Protein AF-A0A6B0RDJ9-F1 (afdb_monomer_lite)

Radius of gyration: 23.07 Å; chains: 1; bounding box: 55×88×60 Å

Sequence (322 aa):
MTARLLVTLLTVLFLGLFGILEATKISCRNEEGEAVDWFTFYKLPKKQNEESRETGLEYLYLDSTTRSWSRSKQLMNATKSVLGRTLQQLYEASASESNSTAYLIYNDGVPKSVNYSRKYGHTKGVLLWNRVQGFWLIHSIPHFPPVPEEGYDYPPTGRRNGQAGMCITFKYNQYEAIDSQLLVYNPNIYSCSIPAAFHMELIHIPQLCAGSSSSEIPGRHLATLQSAQGQKFLHFAKSDSFLDGNNSFNSYNTSSVGVIIMIGSTFDFIKGFVPENSLQSRKENELYAAVRGCVQLIIYSKSYGPKGMTHGKLKEQWTNNS

pLDDT: mean 72.01, std 27.27, range [21.98, 98.62]

InterPro domains:
  IPR004947 Deoxyribonuclease II [PF03265] (27-244)
  IPR004947 Deoxyribonuclease II [PTHR10858] (11-249)

Foldseek 3Di:
DVVVVVVVVVVVVVVVPPPPVPPDFQAQAALVLDHFQKKKKKQAADDPDPPDPQQLQWMWIAGPPRRDTDTHPDGNFDCSHSVNSNCVVVLVCVVVVDLQKKKWWFALQAAPDPDRDPVFFRWGWMWMHGQFKHKIKTKNQHNDDPASVVGGGRDPVSRHAMMMIMMGIATPVQVLVVLLQCLQRLTHIDDIDHRPVCCVRRPRVVCSNVVHHDPDHDQKDWDWGATPVGATEIEIGGHPPHDPDPPPPVPDPPPDHFYFYAYGHDDDDDPDDDDPPDPDDPVCVVVVVRPPDHGPGDGDDDDDDPDDDDDDDDDDDDDDDD

Secondary structure (DSSP, 8-state):
-HHHHHHHHHHHHHHHS----------EE-TTS-EESEEEEEEPPPP--TT----S--EEEEETTT-S-EE-SS-TTSTTSHHHHHHHHHHHHHHTT-TTEEEEEEESS-TT-SS--SSS-S-EEEEEEESSEEEEEEE--TT-SPPGGG-----GGGGSS-EEEEEEEEEGGGHHHHHHHHHHH---EEEEE--GGGGGT-SHHHHHHTTPPPS---SEEEEEEEBTT--EEEEEEE-TT----TTTTTT---SS-EEEE---SS---------TT----TTSHHHHHT-SSS-----------S----------------

Structure (mmCIF, N/CA/C/O backbone):
data_AF-A0A6B0RDJ9-F1
#
_entry.id   AF-A0A6B0RDJ9-F1
#
loop_
_atom_site.group_PDB
_atom_site.id
_atom_site.type_symbol
_atom_site.label_atom_id
_atom_site.label_alt_id
_atom_site.label_comp_id
_atom_site.label_asym_id
_atom_site.label_entity_id
_atom_site.label_seq_id
_atom_site.pdbx_PDB_ins_code
_atom_site.Cartn_x
_atom_site.Cartn_y
_atom_site.Cartn_z
_atom_site.occupancy
_atom_site.B_iso_or_equiv
_atom_site.auth_seq_id
_atom_site.auth_comp_id
_atom_site.auth_asym_id
_atom_site.auth_atom_id
_atom_site.pdbx_PDB_model_num
ATOM 1 N N . MET A 1 1 ? -7.725 -51.312 36.027 1.00 57.09 1 MET A N 1
ATOM 2 C CA . MET A 1 1 ? -6.911 -50.071 35.947 1.00 57.09 1 MET A CA 1
ATOM 3 C C . MET A 1 1 ? -6.411 -49.763 34.531 1.00 57.09 1 MET A C 1
ATOM 5 O O . MET A 1 1 ? -6.226 -48.599 34.213 1.00 57.09 1 MET A O 1
ATOM 9 N N . THR A 1 2 ? -6.278 -50.758 33.653 1.00 57.28 2 THR A N 1
ATOM 10 C CA . THR A 1 2 ? -5.746 -50.639 32.281 1.00 57.28 2 THR A CA 1
ATOM 11 C C . THR A 1 2 ? -6.636 -49.863 31.296 1.00 57.28 2 THR A C 1
ATOM 13 O O . THR A 1 2 ? -6.126 -49.073 30.511 1.00 57.28 2 THR A O 1
ATOM 16 N N . ALA A 1 3 ? -7.965 -49.997 31.376 1.00 54.56 3 ALA A N 1
ATOM 17 C CA . ALA A 1 3 ? -8.889 -49.306 30.464 1.00 54.56 3 ALA A CA 1
ATOM 18 C C . ALA A 1 3 ? -8.940 -47.777 30.663 1.00 54.56 3 ALA A C 1
ATOM 20 O O . ALA A 1 3 ? -9.128 -47.035 29.705 1.00 54.56 3 ALA A O 1
ATOM 21 N N . ARG A 1 4 ? -8.731 -47.289 31.897 1.00 55.25 4 ARG A N 1
ATOM 22 C CA . ARG A 1 4 ? -8.713 -45.843 32.183 1.00 55.25 4 ARG A CA 1
ATOM 23 C C . ARG A 1 4 ? -7.465 -45.167 31.620 1.00 55.25 4 ARG A C 1
ATOM 25 O O . ARG A 1 4 ? -7.597 -44.076 31.092 1.00 55.25 4 ARG A O 1
ATOM 32 N N . LEU A 1 5 ? -6.311 -45.839 31.675 1.00 55.59 5 LEU A N 1
ATOM 33 C CA . LEU A 1 5 ? -5.054 -45.375 31.075 1.00 55.59 5 LEU A CA 1
ATOM 34 C C . LEU A 1 5 ? -5.134 -45.287 29.546 1.00 55.59 5 LEU A C 1
ATOM 36 O O . LEU A 1 5 ? -4.604 -44.347 28.964 1.00 55.59 5 LEU A O 1
ATOM 40 N N . LEU A 1 6 ? -5.824 -46.233 28.901 1.00 56.59 6 LEU A N 1
ATOM 41 C CA . LEU A 1 6 ? -5.980 -46.249 27.445 1.00 56.59 6 LEU A CA 1
ATOM 42 C C . LEU A 1 6 ? -6.840 -45.073 26.944 1.00 56.59 6 LEU A C 1
ATOM 44 O O . LEU A 1 6 ? -6.505 -44.451 25.940 1.00 56.59 6 LEU A O 1
ATOM 48 N N . VAL A 1 7 ? -7.910 -44.728 27.673 1.00 59.09 7 VAL A N 1
ATOM 49 C CA . VAL A 1 7 ? -8.791 -43.593 27.345 1.00 59.09 7 VAL A CA 1
ATOM 50 C C . VAL A 1 7 ? -8.072 -42.255 27.530 1.00 59.09 7 VAL A C 1
ATOM 52 O O . VAL A 1 7 ? -8.179 -41.399 26.654 1.00 59.09 7 VAL A O 1
ATOM 55 N N . THR A 1 8 ? -7.286 -42.076 28.600 1.00 58.62 8 THR A N 1
ATOM 56 C CA . THR A 1 8 ? -6.493 -40.847 28.777 1.00 58.62 8 THR A CA 1
ATOM 57 C C . THR A 1 8 ? -5.420 -40.693 27.701 1.00 58.62 8 THR A C 1
ATOM 59 O O . THR A 1 8 ? -5.257 -39.594 27.170 1.00 58.62 8 THR A O 1
ATOM 62 N N . LEU A 1 9 ? -4.736 -41.776 27.317 1.00 57.16 9 LEU A N 1
ATOM 63 C CA . LEU A 1 9 ? -3.751 -41.757 26.228 1.00 57.16 9 LEU A CA 1
ATOM 64 C C . LEU A 1 9 ? -4.379 -41.383 24.877 1.00 57.16 9 LEU A C 1
ATOM 66 O O . LEU A 1 9 ? -3.818 -40.554 24.166 1.00 57.16 9 LEU A O 1
ATOM 70 N N . LEU A 1 10 ? -5.565 -41.910 24.554 1.00 56.72 10 LEU A N 1
ATOM 71 C CA . LEU A 1 10 ? -6.302 -41.551 23.335 1.00 56.72 10 LEU A CA 1
ATOM 72 C C . LEU A 1 10 ? -6.769 -40.088 23.331 1.00 56.72 10 LEU A C 1
ATOM 74 O O . LEU A 1 10 ? -6.680 -39.440 22.293 1.00 56.72 10 LEU A O 1
ATOM 78 N N . THR A 1 11 ? -7.196 -39.534 24.473 1.00 56.56 11 THR A N 1
ATOM 79 C CA . THR A 1 11 ? -7.567 -38.108 24.567 1.00 56.56 11 THR A CA 1
ATOM 80 C C . THR A 1 11 ? -6.368 -37.165 24.450 1.00 56.56 11 THR A C 1
ATOM 82 O O . THR A 1 11 ? -6.477 -36.137 23.789 1.00 56.56 11 THR A O 1
ATOM 85 N N . VAL A 1 12 ? -5.209 -37.520 25.020 1.00 56.56 12 VAL A N 1
ATOM 86 C CA . VAL A 1 12 ? -3.974 -36.722 24.893 1.00 56.56 12 VAL A CA 1
ATOM 87 C C . VAL A 1 12 ? -3.431 -36.786 23.461 1.00 56.56 12 VAL A C 1
ATOM 89 O O . VAL A 1 12 ? -2.980 -35.771 22.936 1.00 56.56 12 VAL A O 1
ATOM 92 N N . LEU A 1 13 ? -3.552 -37.938 22.790 1.00 53.19 13 LEU A N 1
ATOM 93 C CA . LEU A 1 13 ? -3.184 -38.086 21.381 1.00 53.19 13 LEU A CA 1
ATOM 94 C C . LEU A 1 13 ? -4.129 -37.294 20.453 1.00 53.19 13 LEU A C 1
ATOM 96 O O . LEU A 1 13 ? -3.662 -36.675 19.504 1.00 53.19 13 LEU A O 1
ATOM 100 N N . PHE A 1 14 ? -5.433 -37.231 20.756 1.00 51.59 14 PHE A N 1
ATOM 101 C CA . PHE A 1 14 ? -6.397 -36.415 19.999 1.00 51.59 14 PHE A CA 1
ATOM 102 C C . PHE A 1 14 ? -6.202 -34.903 20.206 1.00 51.59 14 PHE A C 1
ATOM 104 O O . PHE A 1 14 ? -6.368 -34.135 19.263 1.00 51.59 14 PHE A O 1
ATOM 111 N N . LEU A 1 15 ? -5.807 -34.466 21.407 1.00 49.66 15 LEU A N 1
ATOM 112 C CA . LEU A 1 15 ? -5.472 -33.063 21.699 1.00 49.66 15 LEU A CA 1
ATOM 113 C C . LEU A 1 15 ? -4.117 -32.633 21.106 1.00 49.66 15 LEU A C 1
ATOM 115 O O . LEU A 1 15 ? -3.927 -31.452 20.829 1.00 49.66 15 LEU A O 1
ATOM 119 N N . GLY A 1 16 ? -3.198 -33.573 20.863 1.00 48.75 16 GLY A N 1
ATOM 120 C CA . GLY A 1 16 ? -1.907 -33.309 20.216 1.00 48.75 16 GLY A CA 1
ATOM 121 C C . GLY A 1 16 ? -1.957 -33.179 18.687 1.00 48.75 16 GLY A C 1
ATOM 122 O O . GLY A 1 16 ? -0.992 -32.703 18.096 1.00 48.75 16 GLY A O 1
ATOM 123 N N . LEU A 1 17 ? -3.060 -33.574 18.036 1.00 49.91 17 LEU A N 1
ATOM 124 C CA . LEU A 1 17 ? -3.161 -33.662 16.569 1.00 49.91 17 LEU A CA 1
ATOM 125 C C . LEU A 1 17 ? -3.801 -32.444 15.872 1.00 49.91 17 LEU A C 1
ATOM 127 O O . LEU A 1 17 ? -3.783 -32.383 14.645 1.00 49.91 17 LEU A O 1
ATOM 131 N N . PHE A 1 18 ? -4.319 -31.454 16.608 1.00 51.62 18 PHE A N 1
ATOM 132 C CA . PHE A 1 18 ? -4.970 -30.259 16.029 1.00 51.62 18 PHE A CA 1
ATOM 133 C C . PHE A 1 18 ? -4.115 -28.984 16.064 1.00 51.62 18 PHE A C 1
ATOM 135 O O . PHE A 1 18 ? -4.625 -27.879 15.909 1.00 51.62 18 PHE A O 1
ATOM 142 N N . GLY A 1 19 ? -2.801 -29.121 16.229 1.00 48.31 19 GLY A N 1
ATOM 143 C CA . GLY A 1 19 ? -1.848 -28.025 16.069 1.00 48.31 19 GLY A CA 1
ATOM 144 C C . GLY A 1 19 ? -1.272 -27.957 14.657 1.00 48.31 19 GLY A C 1
ATOM 145 O O . GLY A 1 19 ? -0.053 -27.953 14.515 1.00 48.31 19 GLY A O 1
ATOM 146 N N . ILE A 1 20 ? -2.099 -27.934 13.603 1.00 48.38 20 ILE A N 1
ATOM 147 C CA . ILE A 1 20 ? -1.588 -27.484 12.301 1.00 48.38 20 ILE A CA 1
ATOM 148 C C . ILE A 1 20 ? -1.364 -25.983 12.466 1.00 48.38 20 ILE A C 1
ATOM 150 O O . ILE A 1 20 ? -2.314 -25.203 12.449 1.00 48.38 20 ILE A O 1
ATOM 154 N N . LEU A 1 21 ? -0.110 -25.588 12.692 1.00 45.47 21 LEU A N 1
ATOM 155 C CA . LEU A 1 21 ? 0.317 -24.200 12.596 1.00 45.47 21 LEU A CA 1
ATOM 156 C C . LEU A 1 21 ? 0.157 -23.808 11.118 1.00 45.47 21 LEU A C 1
ATOM 158 O O . LEU A 1 21 ? 1.086 -23.931 10.323 1.00 45.47 21 LEU A O 1
ATOM 162 N N . GLU A 1 22 ? -1.063 -23.458 10.703 1.00 47.72 22 GLU A N 1
ATOM 163 C CA . GLU A 1 22 ? -1.290 -22.933 9.364 1.00 47.72 22 GLU A CA 1
ATOM 164 C C . GLU A 1 22 ? -0.501 -21.625 9.305 1.00 47.72 22 GLU A C 1
ATOM 166 O O . GLU A 1 22 ? -0.812 -20.669 10.018 1.00 47.72 22 GLU A O 1
ATOM 171 N N . ALA A 1 23 ? 0.588 -21.618 8.531 1.00 57.59 23 ALA A N 1
ATOM 172 C CA . ALA A 1 23 ? 1.403 -20.429 8.356 1.00 57.59 23 ALA A CA 1
ATOM 173 C C . ALA A 1 23 ? 0.475 -19.275 7.961 1.00 57.59 23 ALA A C 1
ATOM 175 O O . ALA A 1 23 ? -0.277 -19.372 6.982 1.00 57.59 23 ALA A O 1
ATOM 176 N N . THR A 1 24 ? 0.476 -18.210 8.761 1.00 66.50 24 THR A N 1
ATOM 177 C CA . THR A 1 24 ? -0.427 -17.081 8.566 1.00 66.50 24 THR A CA 1
ATOM 178 C C . THR A 1 24 ? -0.154 -16.474 7.196 1.00 66.50 24 THR A C 1
ATOM 180 O O . THR A 1 24 ? 0.922 -15.955 6.907 1.00 66.50 24 THR A O 1
ATOM 183 N N . LYS A 1 25 ? -1.136 -16.581 6.301 1.00 88.81 25 LYS A N 1
ATOM 184 C CA . LYS A 1 25 ? -1.004 -16.063 4.940 1.00 88.81 25 LYS A CA 1
ATOM 185 C C . LYS A 1 25 ? -0.936 -14.532 4.986 1.00 88.81 25 LYS A C 1
ATOM 187 O O . LYS A 1 25 ? -1.645 -13.910 5.778 1.00 88.81 25 LYS A O 1
ATOM 192 N N . ILE A 1 26 ? -0.112 -13.936 4.122 1.00 97.12 26 ILE A N 1
ATOM 193 C CA . ILE A 1 26 ? 0.041 -12.478 4.014 1.00 97.12 26 ILE A CA 1
ATOM 194 C C . ILE A 1 26 ? -1.301 -11.860 3.614 1.00 97.12 26 ILE A C 1
ATOM 196 O O . ILE A 1 26 ? -1.857 -12.221 2.577 1.00 97.12 26 ILE A O 1
ATOM 200 N N . SER A 1 27 ? -1.838 -10.943 4.414 1.00 98.06 27 SER A N 1
ATOM 201 C CA . SER A 1 27 ? -3.137 -10.317 4.139 1.00 98.06 27 SER A CA 1
ATOM 202 C C . SER A 1 27 ? -3.260 -8.928 4.750 1.00 98.06 27 SER A C 1
ATOM 204 O O . SER A 1 27 ? -2.513 -8.565 5.658 1.00 98.06 27 SER A O 1
ATOM 206 N N . CYS A 1 28 ? -4.271 -8.178 4.325 1.00 98.50 28 CYS A N 1
ATOM 207 C CA . CYS A 1 28 ? -4.758 -7.030 5.081 1.00 98.50 28 CYS A CA 1
ATOM 208 C C . CYS A 1 28 ? -5.251 -7.473 6.468 1.00 98.50 28 CYS A C 1
ATOM 210 O O . CYS A 1 28 ? -5.826 -8.561 6.605 1.00 98.50 28 CYS A O 1
ATOM 212 N N . ARG A 1 29 ? -5.012 -6.645 7.493 1.00 98.12 29 ARG A N 1
ATOM 213 C CA . ARG A 1 29 ? -5.408 -6.906 8.885 1.00 98.12 29 ARG A CA 1
ATOM 214 C C . ARG A 1 29 ? -6.399 -5.851 9.372 1.00 98.12 29 ARG A C 1
ATOM 216 O O . ARG A 1 29 ? -6.176 -4.663 9.145 1.00 98.12 29 ARG A O 1
ATOM 223 N N . ASN A 1 30 ? -7.476 -6.278 10.027 1.00 97.44 30 ASN A N 1
ATOM 224 C CA . ASN A 1 30 ? -8.458 -5.363 10.614 1.00 97.44 30 ASN A CA 1
ATOM 225 C C . ASN A 1 30 ? -8.014 -4.790 11.973 1.00 97.44 30 ASN A C 1
ATOM 227 O O . ASN A 1 30 ? -6.882 -5.001 12.418 1.00 97.44 30 ASN A O 1
ATOM 231 N N . GLU A 1 31 ? -8.905 -4.037 12.621 1.00 97.00 31 GLU A N 1
ATOM 232 C CA . GLU A 1 31 ? -8.683 -3.390 13.924 1.00 97.00 31 GLU A CA 1
ATOM 233 C C . GLU A 1 31 ? -8.348 -4.400 15.044 1.00 97.00 31 GLU A C 1
ATOM 235 O O . GLU A 1 31 ? -7.558 -4.108 15.956 1.00 97.00 31 GLU A O 1
ATOM 240 N N . GLU A 1 32 ? -8.888 -5.614 14.942 1.00 96.56 32 GLU A N 1
ATOM 241 C CA . GLU A 1 32 ? -8.670 -6.741 15.851 1.00 96.56 32 GLU A CA 1
ATOM 242 C C . GLU A 1 32 ? -7.395 -7.538 15.510 1.00 96.56 32 GLU A C 1
ATOM 244 O O . GLU A 1 32 ? -6.848 -8.229 16.370 1.00 96.56 32 GLU A O 1
ATOM 249 N N . GLY A 1 33 ? -6.846 -7.370 14.302 1.00 96.19 33 GLY A N 1
ATOM 250 C CA . GLY A 1 33 ? -5.683 -8.106 13.790 1.00 96.19 33 GLY A CA 1
ATOM 251 C C . GLY A 1 33 ? -6.026 -9.371 13.000 1.00 96.19 33 GLY A C 1
ATOM 252 O O . GLY A 1 33 ? -5.131 -10.136 12.638 1.00 96.19 33 GLY A O 1
ATOM 253 N N . GLU A 1 34 ? -7.298 -9.585 12.695 1.00 96.94 34 GLU A N 1
ATOM 254 C CA . GLU A 1 34 ? -7.779 -10.690 11.872 1.00 96.94 34 GLU A CA 1
ATOM 255 C C . GLU A 1 34 ? -7.558 -10.400 10.382 1.00 96.94 34 GLU A C 1
ATOM 257 O O . GLU A 1 34 ? -7.472 -9.248 9.948 1.00 96.94 34 GLU A O 1
ATOM 262 N N . ALA A 1 35 ? -7.436 -11.459 9.580 1.00 97.75 35 ALA A N 1
ATOM 263 C CA . ALA A 1 35 ? -7.278 -11.335 8.135 1.00 97.75 35 ALA A CA 1
ATOM 264 C C . ALA A 1 35 ? -8.592 -10.889 7.474 1.00 97.75 35 ALA A C 1
ATOM 266 O O . ALA A 1 35 ? -9.631 -11.516 7.675 1.00 97.75 35 ALA A O 1
ATOM 267 N N . VAL A 1 36 ? -8.531 -9.862 6.624 1.00 96.62 36 VAL A N 1
ATOM 268 C CA . VAL A 1 36 ? -9.676 -9.377 5.836 1.00 96.62 36 VAL A CA 1
ATOM 269 C C . VAL A 1 36 ? -9.345 -9.308 4.350 1.00 96.62 36 VAL A C 1
ATOM 271 O O . VAL A 1 36 ? -8.186 -9.172 3.949 1.00 96.62 36 VAL A O 1
ATOM 274 N N . ASP A 1 37 ? -10.374 -9.417 3.511 1.00 93.88 37 ASP A N 1
ATOM 275 C CA . ASP A 1 37 ? -10.210 -9.386 2.057 1.00 93.88 37 ASP A CA 1
ATOM 276 C C . ASP A 1 37 ? -9.774 -8.004 1.565 1.00 93.88 37 ASP A C 1
ATOM 278 O O . ASP A 1 37 ? -8.888 -7.874 0.724 1.00 93.88 37 ASP A O 1
ATOM 282 N N . TRP A 1 38 ? -10.358 -6.960 2.146 1.00 95.56 38 TRP A N 1
ATOM 283 C CA . TRP A 1 38 ? -9.961 -5.579 1.933 1.00 95.56 38 TRP A CA 1
ATOM 284 C C . TRP A 1 38 ? -10.438 -4.708 3.095 1.00 95.56 38 TRP A C 1
ATOM 286 O O . TRP A 1 38 ? -11.413 -5.038 3.777 1.00 95.56 38 TRP A O 1
ATOM 296 N N . PHE A 1 39 ? -9.770 -3.575 3.285 1.00 94.62 39 PHE A N 1
ATOM 297 C CA . PHE A 1 39 ? -10.256 -2.483 4.121 1.00 94.62 39 PHE A CA 1
ATOM 298 C C . PHE A 1 39 ? -9.919 -1.128 3.513 1.00 94.62 39 PHE A C 1
ATOM 300 O O . PHE A 1 39 ? -8.979 -0.995 2.731 1.00 94.62 39 PHE A O 1
ATOM 307 N N . THR A 1 40 ? -10.655 -0.106 3.923 1.00 92.31 40 THR A N 1
ATOM 308 C CA . THR A 1 40 ? -10.343 1.295 3.673 1.00 92.31 40 THR A CA 1
ATOM 309 C C . THR A 1 40 ? -10.339 2.081 4.976 1.00 92.31 40 THR A C 1
ATOM 311 O O . THR A 1 40 ? -10.998 1.720 5.955 1.00 92.31 40 THR A O 1
ATOM 314 N N . PHE A 1 41 ? -9.576 3.165 4.988 1.00 92.62 41 PHE A N 1
ATOM 315 C CA . PHE A 1 41 ? -9.548 4.100 6.093 1.00 92.62 41 PHE A CA 1
ATOM 316 C C . PHE A 1 41 ? -9.606 5.538 5.588 1.00 92.62 41 PHE A C 1
ATOM 318 O O . PHE A 1 41 ? -9.142 5.861 4.492 1.00 92.62 41 PHE A O 1
ATOM 325 N N . TYR A 1 42 ? -10.121 6.409 6.448 1.00 92.25 42 TYR A N 1
ATOM 326 C CA . TYR A 1 42 ? -10.044 7.851 6.285 1.00 92.25 42 TYR A CA 1
ATOM 327 C C . TYR A 1 42 ? -9.557 8.482 7.589 1.00 92.25 42 TYR A C 1
ATOM 329 O O . TYR A 1 42 ? -10.287 8.563 8.577 1.00 92.25 42 TYR A O 1
ATOM 337 N N . LYS A 1 43 ? -8.301 8.920 7.609 1.00 93.38 43 LYS A N 1
ATOM 338 C CA . LYS A 1 43 ? -7.707 9.632 8.736 1.00 93.38 43 LYS A CA 1
ATOM 339 C C . LYS A 1 43 ? -8.157 11.084 8.730 1.00 93.38 43 LYS A C 1
ATOM 341 O O . LYS A 1 43 ? -7.993 11.791 7.737 1.00 93.38 43 LYS A O 1
ATOM 346 N N . LEU A 1 44 ? -8.664 11.536 9.868 1.00 88.25 44 LEU A N 1
ATOM 347 C CA . LEU A 1 44 ? -9.224 12.864 10.058 1.00 88.25 44 LEU A CA 1
ATOM 348 C C . LEU A 1 44 ? -8.119 13.940 10.057 1.00 88.25 44 LEU A C 1
ATOM 350 O O . LEU A 1 44 ? -7.009 13.685 10.541 1.00 88.25 44 LEU A O 1
ATOM 354 N N . PRO A 1 45 ? -8.374 15.135 9.494 1.00 87.62 45 PRO A N 1
ATOM 355 C CA . PRO A 1 45 ? -7.457 16.267 9.597 1.00 87.62 45 PRO A CA 1
ATOM 356 C C . PRO A 1 45 ? -7.350 16.756 11.045 1.00 87.62 45 PRO A C 1
ATOM 358 O O . PRO A 1 45 ? -8.302 16.656 11.819 1.00 87.62 45 PRO A O 1
ATOM 361 N N . LYS A 1 46 ? -6.207 17.344 11.402 1.00 85.81 46 LYS A N 1
ATOM 362 C CA . LYS A 1 46 ? -6.053 18.013 12.696 1.00 85.81 46 LYS A CA 1
ATOM 363 C C . LYS A 1 46 ? -6.900 19.290 12.707 1.00 85.81 46 LYS A C 1
ATOM 365 O O . LYS A 1 46 ? -6.668 20.188 11.895 1.00 85.81 46 LYS A O 1
ATOM 370 N N . LYS A 1 47 ? -7.858 19.393 13.628 1.00 80.19 47 LYS A N 1
ATOM 371 C CA . LYS A 1 47 ? -8.617 20.633 13.841 1.00 80.19 47 LYS A CA 1
ATOM 372 C C . LYS A 1 47 ? -7.725 21.690 14.500 1.00 80.19 47 LYS A C 1
ATOM 374 O O . LYS A 1 47 ? -6.872 21.371 15.322 1.00 80.19 47 LYS A O 1
ATOM 379 N N . GLN A 1 48 ? -7.896 22.948 14.092 1.00 67.06 48 GLN A N 1
ATOM 380 C CA . GLN A 1 48 ? -7.079 24.069 14.578 1.00 67.06 48 GLN A CA 1
ATOM 381 C C . GLN A 1 48 ? -7.615 24.700 15.871 1.00 67.06 48 GLN A C 1
ATOM 383 O O . GLN A 1 48 ? -6.909 25.486 16.490 1.00 67.06 48 GLN A O 1
ATOM 388 N N . ASN A 1 49 ? -8.834 24.356 16.294 1.00 69.88 49 ASN A N 1
ATOM 389 C CA . ASN A 1 49 ? -9.437 24.938 17.490 1.00 69.88 49 ASN A CA 1
ATOM 390 C C . ASN A 1 49 ? -8.826 24.306 18.747 1.00 69.88 49 ASN A C 1
ATOM 392 O O . ASN A 1 49 ? -8.837 23.080 18.880 1.00 69.88 49 ASN A O 1
ATOM 396 N N . GLU A 1 50 ? -8.352 25.143 19.673 1.00 58.00 50 GLU A N 1
ATOM 397 C CA . GLU A 1 50 ? -7.683 24.737 20.922 1.00 58.00 50 GLU A CA 1
ATOM 398 C C . GLU A 1 50 ? -8.564 23.868 21.839 1.00 58.00 50 GLU A C 1
ATOM 400 O O . GLU A 1 50 ? -8.053 23.058 22.606 1.00 58.00 50 GLU A O 1
ATOM 405 N N . GLU A 1 51 ? -9.891 23.952 21.706 1.00 63.81 51 GLU A N 1
ATOM 406 C CA . GLU A 1 51 ? -10.840 23.088 22.426 1.00 63.81 51 GLU A CA 1
ATOM 407 C C . GLU A 1 51 ? -10.931 21.662 21.855 1.00 63.81 51 GLU A C 1
ATOM 409 O O . GLU A 1 51 ? -11.410 20.739 22.521 1.00 63.81 51 GLU A O 1
ATOM 414 N N . SER A 1 52 ? -10.494 21.451 20.608 1.00 63.06 52 SER A N 1
ATOM 415 C CA . SER A 1 52 ? -10.583 20.143 19.967 1.00 63.06 52 SER A CA 1
ATOM 416 C C . SER A 1 52 ? -9.422 19.248 20.401 1.00 63.06 52 SER A C 1
ATOM 418 O O . SER A 1 52 ? -8.252 19.536 20.168 1.00 63.06 52 SER A O 1
ATOM 420 N N . ARG A 1 53 ? -9.750 18.103 21.005 1.00 69.94 53 ARG A N 1
ATOM 421 C CA . ARG A 1 53 ? -8.771 17.072 21.398 1.00 69.94 53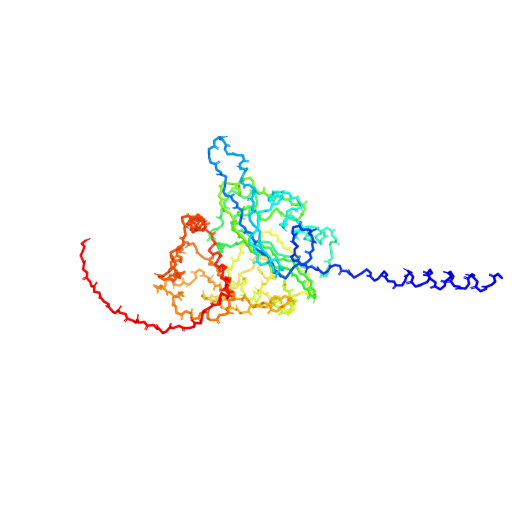 ARG A CA 1
ATOM 422 C C . ARG A 1 53 ? -8.271 16.220 20.219 1.00 69.94 53 ARG A C 1
ATOM 424 O O . ARG A 1 53 ? -7.613 15.212 20.447 1.00 69.94 53 ARG A O 1
ATOM 431 N N . GLU A 1 54 ? -8.616 16.575 18.978 1.00 75.00 54 GLU A N 1
ATOM 432 C CA . GLU A 1 54 ? -8.279 15.776 17.795 1.00 75.00 54 GLU A CA 1
ATOM 433 C C . GLU A 1 54 ? -6.815 15.991 17.402 1.00 75.00 54 GLU A C 1
ATOM 435 O O . GLU A 1 54 ? -6.383 17.072 16.998 1.00 75.00 54 GLU A O 1
ATOM 440 N N . THR A 1 55 ? -6.036 14.925 17.525 1.00 89.38 55 THR A N 1
ATOM 441 C CA . THR A 1 55 ? -4.592 14.903 17.275 1.00 89.38 55 THR A CA 1
ATOM 442 C C . THR A 1 55 ? -4.248 14.934 15.783 1.00 89.38 55 THR A C 1
ATOM 444 O O . THR A 1 55 ? -3.101 15.223 15.419 1.00 89.38 55 THR A O 1
ATOM 447 N N . GLY A 1 56 ? -5.228 14.654 14.916 1.00 90.56 56 GLY A N 1
ATOM 448 C CA . GLY A 1 56 ? -5.031 14.445 13.481 1.00 90.56 56 GLY A CA 1
ATOM 449 C C . GLY A 1 56 ? -4.528 13.037 13.156 1.00 90.56 56 GLY A C 1
ATOM 450 O O . GLY A 1 56 ? -3.967 12.819 12.079 1.00 90.56 56 GLY A O 1
ATOM 451 N N . LEU A 1 57 ? -4.680 12.103 14.098 1.00 95.25 57 LEU A N 1
ATOM 452 C CA . LEU A 1 57 ? -4.328 10.685 13.969 1.00 95.25 57 LEU A CA 1
ATOM 453 C C . LEU A 1 57 ? -5.547 9.770 14.116 1.00 95.25 57 LEU A C 1
ATOM 455 O O . LEU A 1 57 ? -5.440 8.571 13.874 1.00 95.25 57 LEU A O 1
ATOM 459 N N . GLU A 1 58 ? -6.693 10.315 14.509 1.00 95.19 58 GLU A N 1
ATOM 460 C CA . GLU A 1 58 ? -7.966 9.611 14.546 1.00 95.19 58 GLU A CA 1
ATOM 461 C C . GLU A 1 58 ? -8.399 9.257 13.122 1.00 95.19 58 GLU A C 1
ATOM 463 O O . GLU A 1 58 ? -8.182 10.029 12.184 1.00 95.19 58 GLU A O 1
ATOM 468 N N . TYR A 1 59 ? -9.041 8.105 12.945 1.00 94.69 59 TYR A N 1
ATOM 469 C CA . TYR A 1 59 ? -9.488 7.670 11.629 1.00 94.69 59 TYR A CA 1
ATOM 470 C C . TYR A 1 59 ? -10.804 6.904 11.666 1.00 94.69 59 TYR A C 1
ATOM 472 O O . TYR A 1 59 ? -11.198 6.317 12.676 1.00 94.69 59 TYR A O 1
ATOM 480 N N . LEU A 1 60 ? -11.491 6.957 10.531 1.00 93.00 60 LEU A N 1
ATOM 481 C CA . LEU A 1 60 ? -12.618 6.106 10.201 1.00 93.00 60 LEU A CA 1
ATOM 482 C C . LEU A 1 60 ? -12.103 4.857 9.489 1.00 93.00 60 LEU A C 1
ATOM 484 O O . LEU A 1 60 ? -11.138 4.932 8.727 1.00 93.00 60 LEU A O 1
ATOM 488 N N . TYR A 1 61 ? -12.766 3.736 9.726 1.00 92.56 61 TYR A N 1
ATOM 489 C CA . TYR A 1 61 ? -12.423 2.418 9.214 1.00 92.56 61 TYR A CA 1
ATOM 490 C C . TYR A 1 61 ? -13.661 1.725 8.641 1.00 92.56 61 TYR A C 1
ATOM 492 O O . TYR A 1 61 ? -14.756 1.857 9.195 1.00 92.56 61 TYR A O 1
ATOM 500 N N . LEU A 1 62 ? -13.479 0.993 7.544 1.00 88.00 62 LEU A N 1
ATOM 501 C CA . LEU A 1 62 ? -14.490 0.141 6.922 1.00 88.00 62 LEU A CA 1
ATOM 502 C C . LEU A 1 62 ? -13.788 -1.035 6.240 1.00 88.00 62 LEU A C 1
ATOM 504 O O . LEU A 1 62 ? -12.801 -0.836 5.533 1.00 88.00 62 LEU A O 1
ATOM 508 N N . ASP A 1 63 ? -14.314 -2.247 6.386 1.00 88.12 63 ASP A N 1
ATOM 509 C CA . ASP A 1 63 ? -13.749 -3.438 5.749 1.00 88.12 63 ASP A CA 1
ATOM 510 C C . ASP A 1 63 ? -14.785 -4.346 5.081 1.00 88.12 63 ASP A C 1
ATOM 512 O O . ASP A 1 63 ? -15.996 -4.103 5.089 1.00 88.12 63 ASP A O 1
ATOM 516 N N . SER A 1 64 ? -14.268 -5.410 4.470 1.00 85.38 64 SER A N 1
ATOM 517 C CA . SER A 1 64 ? -15.044 -6.436 3.773 1.00 85.38 64 SER A CA 1
ATOM 518 C C . SER A 1 64 ? -16.068 -7.180 4.644 1.00 85.38 64 SER A C 1
ATOM 520 O O . SER A 1 64 ? -17.050 -7.695 4.092 1.00 85.38 64 SER A O 1
ATOM 522 N N . THR A 1 65 ? -15.867 -7.229 5.968 1.00 88.88 65 THR A N 1
ATOM 523 C CA . THR A 1 65 ? -16.685 -8.007 6.912 1.00 88.88 65 THR A CA 1
ATOM 524 C C . THR A 1 65 ? -17.771 -7.140 7.547 1.00 88.88 65 THR A C 1
ATOM 526 O O . THR A 1 65 ? -18.944 -7.504 7.506 1.00 88.88 65 THR A O 1
ATOM 529 N N . THR A 1 66 ? -17.406 -5.967 8.063 1.00 81.62 66 THR A N 1
ATOM 530 C CA . THR A 1 66 ? -18.310 -5.020 8.732 1.00 81.62 66 THR A CA 1
ATOM 531 C C . THR A 1 66 ? -19.144 -4.218 7.743 1.00 81.62 66 THR A C 1
ATOM 533 O O . THR A 1 66 ? -20.313 -3.941 8.005 1.00 81.62 66 THR A O 1
ATOM 536 N N . ARG A 1 67 ? -18.560 -3.843 6.594 1.00 81.12 67 ARG A N 1
ATOM 537 C CA . ARG A 1 67 ? -19.197 -3.055 5.522 1.00 81.12 67 ARG A CA 1
ATOM 538 C C . ARG A 1 67 ? -19.875 -1.762 5.993 1.00 81.12 67 ARG A C 1
ATOM 540 O O . ARG A 1 67 ? -20.787 -1.261 5.337 1.00 81.12 67 ARG A O 1
ATOM 547 N N . SER A 1 68 ? -19.421 -1.197 7.108 1.00 78.12 68 SER A N 1
ATOM 548 C CA . SER A 1 68 ? -19.943 0.048 7.671 1.00 78.12 68 SER A CA 1
ATOM 549 C C . SER A 1 68 ? -18.814 0.885 8.249 1.00 78.12 68 SER A C 1
ATOM 551 O O . SER A 1 68 ? -17.918 0.346 8.895 1.00 78.12 68 SER A O 1
ATOM 553 N N . TRP A 1 69 ? -18.878 2.203 8.057 1.00 85.50 69 TRP A N 1
ATOM 554 C CA . TRP A 1 69 ? -17.898 3.113 8.635 1.00 85.50 69 TRP A CA 1
ATOM 555 C C . TRP A 1 69 ? -18.012 3.138 10.157 1.00 85.50 69 TRP A C 1
ATOM 557 O O . TRP A 1 69 ? -19.082 3.389 10.711 1.00 85.50 69 TRP A O 1
ATOM 567 N N . SER A 1 70 ? -16.883 2.944 10.828 1.00 85.56 70 SER A N 1
ATOM 568 C CA . SER A 1 70 ? -16.752 3.081 12.275 1.00 85.56 70 SER A CA 1
ATOM 569 C C . SER A 1 70 ? -15.547 3.950 12.616 1.00 85.56 70 SER A C 1
ATOM 571 O O . SER A 1 70 ? -14.587 4.035 11.850 1.00 85.56 70 SER A O 1
ATOM 573 N N . ARG A 1 71 ? -15.593 4.643 13.756 1.00 94.25 71 ARG A N 1
ATOM 574 C CA . ARG A 1 71 ? -14.429 5.382 14.258 1.00 94.25 71 ARG A CA 1
ATOM 575 C C . ARG A 1 71 ? -13.518 4.399 14.984 1.00 94.25 71 ARG A C 1
ATOM 577 O O . ARG A 1 71 ? -13.975 3.720 15.903 1.00 94.25 71 ARG A O 1
ATOM 584 N N . SER A 1 72 ? -12.250 4.349 14.588 1.00 95.81 72 SER A N 1
ATOM 585 C CA . SER A 1 72 ? -11.265 3.495 15.245 1.00 95.81 72 SER A CA 1
ATOM 586 C C . SER A 1 72 ? -11.036 3.929 16.695 1.00 95.81 72 SER A C 1
ATOM 588 O O . SER A 1 72 ? -11.109 5.113 17.037 1.00 95.81 72 SER A O 1
ATOM 590 N N . LYS A 1 73 ? -10.743 2.945 17.550 1.00 96.69 73 LYS A N 1
ATOM 591 C CA . LYS A 1 73 ? -10.273 3.162 18.928 1.00 96.69 73 LYS A CA 1
ATOM 592 C C . LYS A 1 73 ? -8.759 3.390 18.996 1.00 96.69 73 LYS A C 1
ATOM 594 O O . LYS A 1 73 ? -8.251 3.762 20.050 1.00 96.69 73 LYS A O 1
ATOM 599 N N . GLN A 1 74 ? -8.046 3.129 17.903 1.00 97.81 74 GLN A N 1
ATOM 600 C CA . GLN A 1 74 ? -6.607 3.307 17.768 1.00 97.81 74 GLN A CA 1
ATOM 601 C C . GLN A 1 74 ? -6.301 4.648 17.095 1.00 97.81 74 GLN A C 1
ATOM 603 O O . GLN A 1 74 ? -7.130 5.243 16.405 1.00 97.81 74 GLN A O 1
ATOM 608 N N . LEU A 1 75 ? -5.075 5.122 17.287 1.00 97.25 75 LEU A N 1
ATOM 609 C CA . LEU A 1 75 ? -4.521 6.229 16.513 1.00 97.25 75 LEU A CA 1
ATOM 610 C C . LEU A 1 75 ? -3.687 5.670 15.367 1.00 97.25 75 LEU A C 1
ATOM 612 O O . LEU A 1 75 ? -3.045 4.634 15.524 1.00 97.25 75 LEU A O 1
ATOM 616 N N . MET A 1 76 ? -3.654 6.366 14.231 1.00 97.19 76 MET A N 1
ATOM 617 C CA . MET A 1 76 ? -2.978 5.873 13.028 1.00 97.19 76 MET A CA 1
ATOM 618 C C . MET A 1 76 ? -1.476 5.624 13.237 1.00 97.19 76 MET A C 1
ATOM 620 O O . MET A 1 76 ? -0.902 4.771 12.579 1.00 97.19 76 MET A O 1
ATOM 624 N N . ASN A 1 77 ? -0.824 6.312 14.177 1.00 97.38 77 ASN A N 1
ATOM 625 C CA . ASN A 1 77 ? 0.586 6.077 14.506 1.00 97.38 77 ASN A CA 1
ATOM 626 C C . ASN A 1 77 ? 0.830 4.875 15.435 1.00 97.38 77 ASN A C 1
ATOM 628 O O . ASN A 1 77 ? 1.979 4.534 15.689 1.00 97.38 77 ASN A O 1
ATOM 632 N N . ALA A 1 78 ? -0.212 4.236 15.965 1.00 98.12 78 ALA A N 1
ATOM 633 C CA . ALA A 1 78 ? -0.053 3.069 16.820 1.00 98.12 78 ALA A CA 1
ATOM 634 C C . ALA A 1 78 ? 0.260 1.822 15.981 1.00 98.12 78 ALA A C 1
ATOM 636 O O . ALA A 1 78 ? -0.371 1.586 14.950 1.00 98.12 78 ALA A O 1
ATOM 637 N N . THR A 1 79 ? 1.141 0.951 16.478 1.00 97.75 79 THR A N 1
ATOM 638 C CA . THR A 1 79 ? 1.402 -0.375 15.879 1.00 97.75 79 THR A CA 1
ATOM 639 C C . THR A 1 79 ? 0.154 -1.265 15.852 1.00 97.75 79 THR A C 1
ATOM 641 O O . THR A 1 79 ? 0.031 -2.145 15.009 1.00 97.75 79 THR A O 1
ATOM 644 N N . LYS A 1 80 ? -0.814 -1.001 16.740 1.00 98.06 80 LYS A N 1
ATOM 645 C CA . LYS A 1 80 ? -2.126 -1.666 16.780 1.00 98.06 80 LYS A CA 1
ATOM 646 C C . LYS A 1 80 ? -3.170 -1.059 15.830 1.00 98.06 80 LYS A C 1
ATOM 648 O O . LYS A 1 80 ? -4.287 -1.565 15.797 1.00 98.06 80 LYS A O 1
ATOM 653 N N . SER A 1 81 ? -2.850 0.000 15.086 1.00 98.38 81 SER A N 1
ATOM 654 C CA . SER A 1 81 ? -3.725 0.507 14.017 1.00 98.38 81 SER A CA 1
ATOM 655 C C . SER A 1 81 ? -3.802 -0.481 12.850 1.00 98.38 81 SER A C 1
ATOM 657 O O . SER A 1 81 ? -2.946 -1.356 12.717 1.00 98.38 81 SER A O 1
ATOM 659 N N . VAL A 1 82 ? -4.781 -0.324 11.959 1.00 98.00 82 VAL A N 1
ATOM 660 C CA . VAL A 1 82 ? -4.893 -1.160 10.745 1.00 98.00 82 VAL A CA 1
ATOM 661 C C . VAL A 1 82 ? -3.657 -1.103 9.851 1.00 98.00 82 VAL A C 1
ATOM 663 O O . VAL A 1 82 ? -3.258 -2.126 9.292 1.00 98.00 82 VAL A O 1
ATOM 666 N N . LEU A 1 83 ? -3.007 0.061 9.752 1.00 98.56 83 LEU A N 1
ATOM 667 C CA . LEU A 1 83 ? -1.753 0.207 9.016 1.00 98.56 83 LEU A CA 1
ATOM 668 C C . LEU A 1 83 ? -0.601 -0.485 9.748 1.00 98.56 83 LEU A C 1
ATOM 670 O O . LEU A 1 83 ? 0.103 -1.280 9.131 1.00 98.56 83 LEU A O 1
ATOM 674 N N . GLY A 1 84 ? -0.462 -0.254 11.057 1.00 98.44 84 GLY A N 1
ATOM 675 C CA . GLY A 1 84 ? 0.572 -0.890 11.877 1.00 98.44 84 GLY A CA 1
ATOM 676 C C . GLY A 1 84 ? 0.491 -2.416 11.844 1.00 98.44 84 GLY A C 1
ATOM 677 O O . GLY A 1 84 ? 1.477 -3.083 11.547 1.00 98.44 84 GLY A O 1
ATOM 678 N N . ARG A 1 85 ? -0.706 -2.980 12.038 1.00 98.38 85 ARG A N 1
ATOM 679 C CA . ARG A 1 85 ? -0.942 -4.432 12.003 1.00 98.38 85 ARG A CA 1
ATOM 680 C C . ARG A 1 85 ? -0.698 -5.037 10.629 1.00 98.38 85 ARG A C 1
ATOM 682 O O . ARG A 1 85 ? -0.158 -6.133 10.531 1.00 98.38 85 ARG A O 1
ATOM 689 N N . THR A 1 86 ? -1.114 -4.348 9.568 1.00 98.62 86 THR A N 1
ATOM 690 C CA . THR A 1 86 ? -0.922 -4.847 8.203 1.00 98.62 86 THR A CA 1
ATOM 691 C C . THR A 1 86 ? 0.559 -4.839 7.831 1.00 98.62 86 THR A C 1
ATOM 693 O O . THR A 1 86 ? 1.068 -5.862 7.369 1.00 98.62 86 THR A O 1
ATOM 696 N N . LEU A 1 87 ? 1.259 -3.728 8.092 1.00 98.50 87 LEU A N 1
ATOM 697 C CA . LEU A 1 87 ? 2.680 -3.561 7.775 1.00 98.50 87 LEU A CA 1
ATOM 698 C C . LEU A 1 87 ? 3.616 -4.329 8.710 1.00 98.50 87 LEU A C 1
ATOM 700 O O . LEU A 1 87 ? 4.748 -4.590 8.326 1.00 98.50 87 LEU A O 1
ATOM 704 N N . GLN A 1 88 ? 3.154 -4.784 9.875 1.00 97.62 88 GLN A N 1
ATOM 705 C CA . GLN A 1 88 ? 3.938 -5.672 10.737 1.00 97.62 88 GLN A CA 1
ATOM 706 C C . GLN A 1 88 ? 4.479 -6.898 9.974 1.00 97.62 88 GLN A C 1
ATOM 708 O O . GLN A 1 88 ? 5.644 -7.256 10.126 1.00 97.62 88 GLN A O 1
ATOM 713 N N . GLN A 1 89 ? 3.674 -7.462 9.066 1.00 97.19 89 GLN A N 1
ATOM 714 C CA . GLN A 1 89 ? 4.072 -8.586 8.207 1.00 97.19 89 GLN A CA 1
ATOM 715 C C . GLN A 1 89 ? 5.234 -8.235 7.261 1.00 97.19 89 GLN A C 1
ATOM 717 O O . GLN A 1 89 ? 6.031 -9.108 6.929 1.00 97.19 89 GLN A O 1
ATOM 722 N N . LEU A 1 90 ? 5.341 -6.975 6.819 1.00 97.12 90 LEU A N 1
ATOM 723 C CA . LEU A 1 90 ? 6.447 -6.500 5.979 1.00 97.12 90 LEU A CA 1
ATOM 724 C C . LEU A 1 90 ? 7.751 -6.472 6.779 1.00 97.12 90 LEU A C 1
ATOM 726 O O . LEU A 1 90 ? 8.769 -6.954 6.291 1.00 97.12 90 LEU A O 1
ATOM 730 N N . TYR A 1 91 ? 7.715 -5.940 8.001 1.00 95.56 91 TYR A N 1
ATOM 731 C CA . TYR A 1 91 ? 8.901 -5.848 8.856 1.00 95.56 91 TYR A CA 1
ATOM 732 C C . TYR A 1 91 ? 9.411 -7.234 9.258 1.00 95.56 91 TYR A C 1
ATOM 734 O O . TYR A 1 91 ? 10.608 -7.497 9.177 1.00 95.56 91 TYR A O 1
ATOM 742 N N . GLU A 1 92 ? 8.501 -8.149 9.599 1.00 94.12 92 GLU A N 1
ATOM 743 C CA . GLU A 1 92 ? 8.832 -9.549 9.892 1.00 94.12 92 GLU A CA 1
ATOM 744 C C . GLU A 1 92 ? 9.420 -10.265 8.672 1.00 94.12 92 GLU A C 1
ATOM 746 O O . GLU A 1 92 ? 10.444 -10.940 8.784 1.00 94.12 92 GLU A O 1
ATOM 751 N N . ALA A 1 93 ? 8.820 -10.081 7.492 1.00 92.50 93 ALA A N 1
ATOM 752 C CA . ALA A 1 93 ? 9.332 -10.665 6.258 1.00 92.50 93 ALA A CA 1
ATOM 753 C C . ALA A 1 93 ? 10.732 -10.138 5.914 1.00 92.50 93 ALA A C 1
ATOM 755 O O . ALA A 1 93 ? 11.611 -10.936 5.591 1.00 92.50 93 ALA A O 1
ATOM 756 N N . SER A 1 94 ? 10.952 -8.825 6.030 1.00 91.88 94 SER A N 1
ATOM 757 C CA . SER A 1 94 ? 12.249 -8.201 5.754 1.00 91.88 94 SER A CA 1
ATOM 758 C C . SER A 1 94 ? 13.327 -8.681 6.726 1.00 91.88 94 SER A C 1
ATOM 760 O O . SER A 1 94 ? 14.409 -9.056 6.292 1.00 91.88 94 SER A O 1
ATOM 762 N N . ALA A 1 95 ? 13.018 -8.745 8.025 1.00 91.94 95 ALA A N 1
ATOM 763 C CA . ALA A 1 95 ? 13.955 -9.214 9.046 1.00 91.94 95 ALA A CA 1
ATOM 764 C C . ALA A 1 95 ? 14.300 -10.708 8.914 1.00 91.94 95 ALA A C 1
ATOM 766 O O . ALA A 1 95 ? 15.368 -11.132 9.345 1.00 91.94 95 ALA A O 1
ATOM 767 N N . SER A 1 96 ? 13.402 -11.513 8.336 1.00 87.88 96 SER A N 1
ATOM 768 C CA . SER A 1 96 ? 13.638 -12.946 8.117 1.00 87.88 96 SER A CA 1
ATOM 769 C C . SER A 1 96 ? 14.553 -13.261 6.929 1.00 87.88 96 SER A C 1
ATOM 771 O O . SER A 1 96 ? 14.947 -14.415 6.779 1.00 87.88 96 SER A O 1
ATOM 773 N N . GLU A 1 97 ? 14.832 -12.276 6.062 1.00 80.19 97 GLU A N 1
ATOM 774 C CA . GLU A 1 97 ? 15.583 -12.442 4.804 1.00 80.19 97 GLU A CA 1
ATOM 775 C C . GLU A 1 97 ? 15.087 -13.622 3.939 1.00 80.19 97 GLU A C 1
ATOM 777 O O . GLU A 1 97 ? 15.841 -14.276 3.215 1.00 80.19 97 GLU A O 1
ATOM 782 N N . SER A 1 98 ? 13.787 -13.927 4.009 1.00 81.69 98 SER A N 1
ATOM 783 C CA . SER A 1 98 ? 13.230 -15.071 3.297 1.00 81.69 98 SER A CA 1
ATOM 784 C C . SER A 1 98 ? 13.134 -14.818 1.792 1.00 81.69 98 SER A C 1
ATOM 786 O O . SER A 1 98 ? 12.415 -13.931 1.334 1.00 81.69 98 SER A O 1
ATOM 788 N N . ASN A 1 99 ? 13.721 -15.719 1.002 1.00 87.50 99 ASN A N 1
ATOM 789 C CA . ASN A 1 99 ? 13.565 -15.747 -0.457 1.00 87.50 99 ASN A CA 1
ATOM 790 C C . ASN A 1 99 ? 12.143 -16.118 -0.928 1.00 87.50 99 ASN A C 1
ATOM 792 O O . ASN A 1 99 ? 11.876 -16.137 -2.130 1.00 87.50 99 ASN A O 1
ATOM 796 N N . SER A 1 100 ? 11.223 -16.440 -0.008 1.00 91.56 100 SER A N 1
ATOM 797 C CA . SER A 1 100 ? 9.834 -16.788 -0.333 1.00 91.56 100 SER A CA 1
ATOM 798 C C . SER A 1 100 ? 8.897 -15.584 -0.433 1.00 91.56 100 SER A C 1
ATOM 800 O O . SER A 1 100 ? 7.748 -15.754 -0.849 1.00 91.56 100 SER A O 1
ATOM 802 N N . THR A 1 101 ? 9.347 -14.405 -0.003 1.00 95.31 101 THR A N 1
ATOM 803 C CA . THR A 1 101 ? 8.521 -13.201 0.108 1.00 95.31 101 THR A CA 1
ATOM 804 C C . THR A 1 101 ? 9.198 -12.053 -0.626 1.00 95.31 101 THR A C 1
ATOM 806 O O . THR A 1 101 ? 10.410 -11.887 -0.551 1.00 95.31 101 THR A O 1
ATOM 809 N N . ALA A 1 102 ? 8.409 -11.263 -1.341 1.00 97.31 102 ALA A N 1
ATOM 810 C CA . ALA A 1 102 ? 8.851 -10.063 -2.028 1.00 97.31 102 ALA A CA 1
ATOM 811 C C . ALA A 1 102 ? 8.084 -8.851 -1.504 1.00 97.31 102 ALA A C 1
ATOM 813 O O . ALA A 1 102 ? 6.923 -8.965 -1.092 1.00 97.31 102 ALA A O 1
ATOM 814 N N . TYR A 1 103 ? 8.727 -7.689 -1.542 1.00 97.94 103 TYR A N 1
ATOM 815 C CA . TYR A 1 103 ? 8.079 -6.427 -1.227 1.00 97.94 103 TYR A CA 1
ATOM 816 C C . TYR A 1 103 ? 8.552 -5.295 -2.132 1.00 97.94 103 TYR A C 1
ATOM 818 O O . TYR A 1 103 ? 9.661 -5.305 -2.670 1.00 97.94 103 TYR A O 1
ATOM 826 N N . LEU A 1 104 ? 7.700 -4.283 -2.255 1.00 97.62 104 LEU A N 1
ATOM 827 C CA . LEU A 1 104 ? 7.985 -3.052 -2.977 1.00 97.62 104 LEU A CA 1
ATOM 828 C C . LEU A 1 104 ? 7.272 -1.887 -2.290 1.00 97.62 104 LEU A C 1
ATOM 830 O O . LEU A 1 104 ? 6.077 -1.964 -1.997 1.00 97.62 104 LEU A O 1
ATOM 834 N N . ILE A 1 105 ? 8.010 -0.809 -2.039 1.00 98.19 105 ILE A N 1
ATOM 835 C CA . ILE A 1 105 ? 7.526 0.398 -1.372 1.00 98.19 105 ILE A CA 1
ATOM 836 C C . ILE A 1 105 ? 7.797 1.600 -2.269 1.00 98.19 105 ILE A C 1
ATOM 838 O O . ILE A 1 105 ? 8.929 1.819 -2.713 1.00 98.19 105 ILE A O 1
ATOM 842 N N . TYR A 1 106 ? 6.756 2.388 -2.529 1.00 94.81 106 TYR A N 1
ATOM 843 C CA . TYR A 1 106 ? 6.849 3.550 -3.401 1.00 94.81 106 TYR A CA 1
ATOM 844 C C . TYR A 1 106 ? 6.100 4.758 -2.851 1.00 94.81 106 TYR A C 1
ATOM 846 O O . TYR A 1 106 ? 5.032 4.635 -2.251 1.00 94.81 106 TYR A O 1
ATOM 854 N N . ASN A 1 107 ? 6.677 5.942 -3.053 1.00 92.50 107 ASN A N 1
ATOM 855 C CA . ASN A 1 107 ? 6.102 7.219 -2.641 1.00 92.50 107 ASN A CA 1
ATOM 856 C C . ASN A 1 107 ? 6.810 8.363 -3.384 1.00 92.50 107 ASN A C 1
ATOM 858 O O . ASN A 1 107 ? 8.034 8.494 -3.314 1.00 92.50 107 ASN A O 1
ATOM 862 N N . ASP A 1 108 ? 6.068 9.230 -4.072 1.00 81.81 108 ASP A N 1
ATOM 863 C CA . ASP A 1 108 ? 6.625 10.445 -4.688 1.00 81.81 108 ASP A CA 1
ATOM 864 C C . ASP A 1 108 ? 7.212 11.419 -3.649 1.00 81.81 108 ASP A C 1
ATOM 866 O O . ASP A 1 108 ? 8.169 12.132 -3.953 1.00 81.81 108 ASP A O 1
ATOM 870 N N . GLY A 1 109 ? 6.702 11.394 -2.413 1.00 86.75 109 GLY A N 1
ATOM 871 C CA . GLY A 1 109 ? 7.308 12.023 -1.239 1.00 86.75 109 GLY A CA 1
ATOM 872 C C . GLY A 1 109 ? 7.998 10.988 -0.355 1.00 86.75 109 GLY A C 1
ATOM 873 O O . GLY A 1 109 ? 7.425 10.558 0.642 1.00 86.75 109 GLY A O 1
ATOM 874 N N . VAL A 1 110 ? 9.216 10.578 -0.707 1.00 92.12 110 VAL A N 1
ATOM 875 C CA . VAL A 1 110 ? 9.989 9.555 0.030 1.00 92.12 110 VAL A CA 1
ATOM 876 C C . VAL A 1 110 ? 10.194 9.968 1.501 1.00 92.12 110 VAL A C 1
ATOM 878 O O . VAL A 1 110 ? 10.425 11.154 1.772 1.00 92.12 110 VAL A O 1
ATOM 881 N N . PRO A 1 111 ? 10.117 9.038 2.477 1.00 91.50 111 PRO A N 1
ATOM 882 C CA . PRO A 1 111 ? 10.480 9.322 3.866 1.00 91.50 111 PRO A CA 1
ATOM 883 C C . PRO A 1 111 ? 11.855 9.991 3.981 1.00 91.50 111 PRO A C 1
ATOM 885 O O . PRO A 1 111 ? 12.780 9.642 3.256 1.00 91.50 111 PRO A O 1
ATOM 888 N N . LYS A 1 112 ? 11.991 10.973 4.881 1.00 86.00 112 LYS A N 1
ATOM 889 C CA . LYS A 1 112 ? 13.224 11.764 5.115 1.00 86.00 112 LYS A CA 1
ATOM 890 C C . LYS A 1 112 ? 13.728 12.606 3.927 1.00 86.00 112 LYS A C 1
ATOM 892 O O . LYS A 1 112 ? 14.646 13.401 4.114 1.00 86.00 112 LYS A O 1
ATOM 897 N N . SER A 1 113 ? 13.118 12.511 2.743 1.00 83.75 113 SER A N 1
ATOM 898 C CA . SER A 1 113 ? 13.388 13.426 1.630 1.00 83.75 113 SER A CA 1
ATOM 899 C C . SER A 1 113 ? 12.679 14.762 1.839 1.00 83.75 113 SER A C 1
ATOM 901 O O . SER A 1 113 ? 11.509 14.809 2.222 1.00 83.75 113 SER A O 1
ATOM 903 N N . VAL A 1 114 ? 13.371 15.856 1.519 1.00 74.00 114 VAL A N 1
ATOM 904 C CA . VAL A 1 114 ? 12.787 17.207 1.479 1.00 74.00 114 VAL A CA 1
ATOM 905 C C . VAL A 1 114 ? 12.028 17.482 0.178 1.00 74.00 114 VAL A C 1
ATOM 907 O O . VAL A 1 114 ? 11.155 18.345 0.148 1.00 74.00 114 VAL A O 1
ATOM 910 N N . ASN A 1 115 ? 12.339 16.742 -0.891 1.00 73.19 115 ASN A N 1
ATOM 911 C CA . ASN A 1 115 ? 11.822 16.992 -2.232 1.00 73.19 115 ASN A CA 1
ATOM 912 C C . ASN A 1 115 ? 10.908 15.861 -2.703 1.00 73.19 115 ASN A C 1
ATOM 914 O O . ASN A 1 115 ? 11.201 14.679 -2.504 1.00 73.19 115 ASN A O 1
ATOM 918 N N . TYR A 1 116 ? 9.839 16.254 -3.395 1.00 72.06 116 TYR A N 1
ATOM 919 C CA . TYR A 1 116 ? 8.994 15.351 -4.167 1.00 72.06 116 TYR A CA 1
ATOM 920 C C . TYR A 1 116 ? 9.599 15.188 -5.556 1.00 72.06 116 TYR A C 1
ATOM 922 O O . TYR A 1 116 ? 9.952 16.183 -6.200 1.00 72.06 116 TYR A O 1
ATOM 930 N N . SER A 1 117 ? 9.719 13.950 -6.026 1.00 67.31 117 SER A N 1
ATOM 931 C CA . SER A 1 117 ? 10.170 13.727 -7.397 1.00 67.31 117 SER A CA 1
ATOM 932 C C . SER A 1 117 ? 9.084 14.160 -8.376 1.00 67.31 117 SER A C 1
ATOM 934 O O . SER A 1 117 ? 7.930 13.774 -8.234 1.00 67.31 117 SER A O 1
ATOM 936 N N . ARG A 1 118 ? 9.465 14.939 -9.392 1.00 70.00 118 ARG A N 1
ATOM 937 C CA . ARG A 1 118 ? 8.596 15.288 -10.530 1.00 70.00 118 ARG A CA 1
ATOM 938 C C . ARG A 1 118 ? 8.760 14.338 -11.720 1.00 70.00 118 ARG A C 1
ATOM 940 O O . ARG A 1 118 ? 8.112 14.530 -12.735 1.00 70.00 118 ARG A O 1
ATOM 947 N N . LYS A 1 119 ? 9.677 13.370 -11.613 1.00 71.12 119 LYS A N 1
ATOM 948 C CA . LYS A 1 119 ? 9.969 12.371 -12.654 1.00 71.12 119 LYS A CA 1
ATOM 949 C C . LYS A 1 119 ? 9.022 11.165 -12.586 1.00 71.12 119 LYS A C 1
ATOM 951 O O . LYS A 1 119 ? 8.924 10.408 -13.544 1.00 71.12 119 LYS A O 1
ATOM 956 N N . TYR A 1 120 ? 8.408 10.947 -11.429 1.00 78.88 120 TYR A N 1
ATOM 957 C CA . TYR A 1 120 ? 7.614 9.762 -11.129 1.00 78.88 120 TYR A CA 1
ATOM 958 C C . TYR A 1 120 ? 6.159 10.150 -10.898 1.00 78.88 120 TYR A C 1
ATOM 960 O O . TYR A 1 120 ? 5.876 11.286 -10.510 1.00 78.88 120 TYR A O 1
ATOM 968 N N . GLY A 1 121 ? 5.253 9.189 -11.075 1.00 72.00 121 GLY A N 1
ATOM 969 C CA . GLY A 1 121 ? 3.830 9.407 -10.846 1.00 72.00 121 GLY A CA 1
ATOM 970 C C . GLY A 1 121 ? 3.528 9.820 -9.403 1.00 72.00 121 GLY A C 1
ATOM 971 O O . GLY A 1 121 ? 4.192 9.391 -8.454 1.00 72.00 121 GLY A O 1
ATOM 972 N N . HIS A 1 122 ? 2.472 10.617 -9.226 1.00 78.00 122 HIS A N 1
ATOM 973 C CA . HIS A 1 122 ? 1.992 11.072 -7.914 1.00 78.00 122 HIS A CA 1
ATOM 974 C C . HIS A 1 122 ? 1.227 9.973 -7.173 1.00 78.00 122 HIS A C 1
ATOM 976 O O . HIS A 1 122 ? 0.022 10.057 -6.929 1.00 78.00 122 HIS A O 1
ATOM 982 N N . THR A 1 123 ? 1.944 8.912 -6.830 1.00 81.50 123 THR A N 1
ATOM 983 C CA . THR A 1 123 ? 1.383 7.667 -6.324 1.00 81.50 123 THR A CA 1
ATOM 984 C C . THR A 1 123 ? 2.196 7.139 -5.151 1.00 81.50 123 THR A C 1
ATOM 986 O O . THR A 1 123 ? 3.402 7.383 -5.042 1.00 81.50 123 THR A O 1
ATOM 989 N N . LYS A 1 124 ? 1.518 6.444 -4.236 1.00 91.94 124 LYS A N 1
ATOM 990 C CA . LYS A 1 124 ? 2.114 5.924 -3.004 1.00 91.94 124 LYS A CA 1
ATOM 991 C C . LYS A 1 124 ? 1.483 4.593 -2.629 1.00 91.94 124 LYS A C 1
ATOM 993 O O . LYS A 1 124 ? 0.268 4.414 -2.782 1.00 91.94 124 LYS A O 1
ATOM 998 N N . GLY A 1 125 ? 2.292 3.674 -2.131 1.00 95.31 125 GLY A N 1
ATOM 999 C CA . GLY A 1 125 ? 1.796 2.382 -1.708 1.00 95.31 125 GLY A CA 1
ATOM 1000 C C . GLY A 1 125 ? 2.870 1.387 -1.308 1.00 95.31 125 GLY A C 1
ATOM 1001 O O . GLY A 1 125 ? 4.074 1.637 -1.387 1.00 95.31 125 GLY A O 1
ATOM 1002 N N . VAL A 1 126 ? 2.378 0.239 -0.860 1.00 98.56 126 VAL A N 1
ATOM 1003 C CA . VAL A 1 126 ? 3.163 -0.879 -0.348 1.00 98.56 126 VAL A CA 1
ATOM 1004 C C . VAL A 1 126 ? 2.599 -2.168 -0.918 1.00 98.56 126 VAL A C 1
ATOM 1006 O O . VAL A 1 126 ? 1.396 -2.423 -0.825 1.00 98.56 126 VAL A O 1
ATOM 1009 N N . LEU A 1 127 ? 3.471 -2.997 -1.468 1.00 98.50 127 LEU A N 1
ATOM 1010 C CA . LEU A 1 127 ? 3.175 -4.363 -1.870 1.00 98.50 127 LEU A CA 1
ATOM 1011 C C . LEU A 1 127 ? 4.018 -5.312 -1.027 1.00 98.50 127 LEU A C 1
ATOM 1013 O O . LEU A 1 127 ? 5.219 -5.103 -0.874 1.00 98.50 127 LEU A O 1
ATOM 1017 N N . LEU A 1 128 ? 3.386 -6.365 -0.520 1.00 98.44 128 LEU A N 1
ATOM 1018 C CA . LEU A 1 128 ? 4.047 -7.492 0.135 1.00 98.44 128 LEU A CA 1
ATOM 1019 C C . LEU A 1 128 ? 3.359 -8.771 -0.327 1.00 98.44 128 LEU A C 1
ATOM 1021 O O . LEU A 1 128 ? 2.135 -8.866 -0.218 1.00 98.44 128 LEU A O 1
ATOM 1025 N N . TRP A 1 129 ? 4.112 -9.746 -0.833 1.00 97.94 129 TRP A N 1
ATOM 1026 C CA . TRP A 1 129 ? 3.533 -10.980 -1.363 1.00 97.94 129 TRP A CA 1
ATOM 1027 C C . TRP A 1 129 ? 4.464 -12.177 -1.305 1.00 97.94 129 TRP A C 1
ATOM 1029 O O . TRP A 1 129 ? 5.682 -12.054 -1.232 1.00 97.94 129 TRP A O 1
ATOM 1039 N N . ASN A 1 130 ? 3.860 -13.355 -1.388 1.00 96.31 130 ASN A N 1
ATOM 1040 C CA . ASN A 1 130 ? 4.535 -14.617 -1.647 1.00 96.31 130 ASN A CA 1
ATOM 1041 C C . ASN A 1 130 ? 3.828 -15.358 -2.798 1.00 96.31 130 ASN A C 1
ATOM 1043 O O . ASN A 1 130 ? 2.912 -14.831 -3.429 1.00 96.31 130 ASN A O 1
ATOM 1047 N N . ARG A 1 131 ? 4.227 -16.608 -3.060 1.00 95.19 131 ARG A N 1
ATOM 1048 C CA . ARG A 1 131 ? 3.638 -17.467 -4.109 1.00 95.19 131 ARG A CA 1
ATOM 1049 C C . ARG A 1 131 ? 2.173 -17.858 -3.892 1.00 95.19 131 ARG A C 1
ATOM 1051 O O . ARG A 1 131 ? 1.563 -18.444 -4.780 1.00 95.19 131 ARG A O 1
ATOM 1058 N N . VAL A 1 132 ? 1.606 -17.566 -2.726 1.00 95.94 132 VAL A N 1
ATOM 1059 C CA . VAL A 1 132 ? 0.213 -17.877 -2.389 1.00 95.94 132 VAL A CA 1
ATOM 1060 C C . VAL A 1 132 ? -0.644 -16.622 -2.509 1.00 95.94 132 VAL A C 1
ATOM 1062 O O . VAL A 1 132 ? -1.660 -16.613 -3.210 1.00 95.94 132 VAL A O 1
ATOM 1065 N N . GLN A 1 133 ? -0.258 -15.562 -1.804 1.00 97.50 133 GLN A N 1
ATOM 1066 C CA . GLN A 1 133 ? -1.005 -14.313 -1.734 1.00 97.50 133 GLN A CA 1
ATOM 1067 C C . GLN A 1 133 ? -0.144 -13.170 -1.199 1.00 97.50 133 GLN A C 1
ATOM 1069 O O . GLN A 1 133 ? 0.980 -13.361 -0.733 1.00 97.50 133 GLN A O 1
ATOM 1074 N N . GLY A 1 134 ? -0.713 -11.978 -1.231 1.00 98.31 134 GLY A N 1
ATOM 1075 C CA . GLY A 1 134 ? -0.130 -10.787 -0.653 1.00 98.31 134 GLY A CA 1
ATOM 1076 C C . GLY A 1 134 ? -1.177 -9.713 -0.425 1.00 98.31 134 GLY A C 1
ATOM 1077 O O . GLY A 1 134 ? -2.377 -9.956 -0.580 1.00 98.31 134 GLY A O 1
ATOM 1078 N N . PHE A 1 135 ? -0.722 -8.521 -0.068 1.00 98.62 135 PHE A N 1
ATOM 1079 C CA . PHE A 1 135 ? -1.564 -7.336 -0.072 1.00 98.62 135 PHE A CA 1
ATOM 1080 C C . PHE A 1 135 ? -0.971 -6.230 -0.937 1.00 98.62 135 PHE A C 1
ATOM 1082 O O . PHE A 1 135 ? 0.246 -6.138 -1.125 1.00 98.62 135 PHE A O 1
ATOM 1089 N N . TRP A 1 136 ? -1.857 -5.360 -1.410 1.00 98.25 136 TRP A N 1
ATOM 1090 C CA . TRP A 1 136 ? -1.514 -4.053 -1.947 1.00 98.25 136 TRP A CA 1
ATOM 1091 C C . TRP A 1 136 ? -2.193 -2.978 -1.105 1.00 98.25 136 TRP A C 1
ATOM 1093 O O . TRP A 1 136 ? -3.422 -2.911 -1.039 1.00 98.25 136 TRP A O 1
ATOM 1103 N N . LEU A 1 137 ? -1.385 -2.156 -0.442 1.00 98.00 137 LEU A N 1
ATOM 1104 C CA . LEU A 1 137 ? -1.819 -0.957 0.255 1.00 98.00 137 LEU A CA 1
ATOM 1105 C C . LEU A 1 137 ? -1.569 0.252 -0.644 1.00 98.00 137 LEU A C 1
ATOM 1107 O O . LEU A 1 137 ? -0.430 0.562 -0.975 1.00 98.00 137 LEU A O 1
ATOM 1111 N N . ILE A 1 138 ? -2.636 0.959 -0.980 1.00 94.44 138 ILE A N 1
ATOM 1112 C CA . ILE A 1 138 ? -2.622 2.195 -1.757 1.00 94.44 138 ILE A CA 1
ATOM 1113 C C . ILE A 1 138 ? -3.043 3.338 -0.831 1.00 94.44 138 ILE A C 1
ATOM 1115 O O . ILE A 1 138 ? -4.049 3.208 -0.130 1.00 94.44 138 ILE A O 1
ATOM 1119 N N . HIS A 1 139 ? -2.311 4.455 -0.805 1.00 92.94 139 HIS A N 1
ATOM 1120 C CA . HIS A 1 139 ? -2.617 5.558 0.116 1.00 92.94 139 HIS A CA 1
ATOM 1121 C C . HIS A 1 139 ? -2.209 6.946 -0.394 1.00 92.94 139 HIS A C 1
ATOM 1123 O O . HIS A 1 139 ? -1.454 7.094 -1.350 1.00 92.94 139 HIS A O 1
ATOM 1129 N N . SER A 1 140 ? -2.671 7.987 0.303 1.00 87.94 140 SER A N 1
ATOM 1130 C CA . SER A 1 140 ? -2.317 9.390 0.038 1.00 87.94 140 SER A CA 1
ATOM 1131 C C . SER A 1 140 ? -1.221 9.954 0.962 1.00 87.94 140 SER A C 1
ATOM 1133 O O . SER A 1 140 ? -0.736 11.059 0.735 1.00 87.94 140 SER A O 1
ATOM 1135 N N . ILE A 1 141 ? -0.788 9.197 1.980 1.00 91.38 141 ILE A N 1
ATOM 1136 C CA . ILE A 1 141 ? 0.136 9.651 3.041 1.00 91.38 141 ILE A CA 1
ATOM 1137 C C . ILE A 1 141 ? 1.567 9.890 2.503 1.00 91.38 141 ILE A C 1
ATOM 1139 O O . ILE A 1 141 ? 2.255 8.920 2.182 1.00 91.38 141 ILE A O 1
ATOM 1143 N N . PRO A 1 142 ? 2.065 11.137 2.411 1.00 90.25 142 PRO A N 1
ATOM 1144 C CA . PRO A 1 142 ? 3.450 11.399 2.020 1.00 90.25 142 PRO A CA 1
ATOM 1145 C C . PRO A 1 142 ? 4.427 11.000 3.130 1.00 90.25 142 PRO A C 1
ATOM 1147 O O . PRO A 1 142 ? 4.067 11.039 4.305 1.00 90.25 142 PRO A O 1
ATOM 1150 N N . HIS A 1 143 ? 5.669 10.684 2.766 1.00 95.00 143 HIS A N 1
ATOM 1151 C CA . HIS A 1 143 ? 6.748 10.295 3.682 1.00 95.00 143 HIS A CA 1
ATOM 1152 C C . HIS A 1 143 ? 6.444 9.029 4.499 1.00 95.00 143 HIS A C 1
ATOM 1154 O O . HIS A 1 143 ? 6.901 8.897 5.631 1.00 95.00 143 HIS A O 1
ATOM 1160 N N . PHE A 1 144 ? 5.663 8.108 3.928 1.00 96.38 144 PHE A N 1
ATOM 1161 C CA . PHE A 1 144 ? 5.224 6.866 4.566 1.00 96.38 144 PHE A CA 1
ATOM 1162 C C . PHE A 1 144 ? 5.277 5.681 3.587 1.00 96.38 144 PHE A C 1
ATOM 1164 O O . PHE A 1 144 ? 4.983 5.885 2.405 1.00 96.38 144 PHE A O 1
ATOM 1171 N N . PRO A 1 145 ? 5.530 4.454 4.076 1.00 97.44 145 PRO A N 1
ATOM 1172 C CA . PRO A 1 145 ? 6.093 4.131 5.397 1.00 97.44 145 PRO A CA 1
ATOM 1173 C C . PRO A 1 145 ? 7.619 4.334 5.437 1.00 97.44 145 PRO A C 1
ATOM 1175 O O . PRO A 1 145 ? 8.238 4.441 4.383 1.00 97.44 145 PRO A O 1
ATOM 1178 N N . PRO A 1 146 ? 8.269 4.362 6.610 1.00 96.94 146 PRO A N 1
ATOM 1179 C CA . PRO A 1 146 ? 9.720 4.183 6.688 1.00 96.94 146 PRO A CA 1
ATOM 1180 C C . PRO A 1 146 ? 10.183 2.898 5.981 1.00 96.94 146 PRO A C 1
ATOM 1182 O O . PRO A 1 146 ? 9.382 1.991 5.731 1.00 96.94 146 PRO A O 1
ATOM 1185 N N . VAL A 1 147 ? 11.478 2.819 5.659 1.00 96.62 147 VAL A N 1
ATOM 1186 C CA . VAL A 1 147 ? 12.072 1.567 5.162 1.00 96.62 147 VAL A CA 1
ATOM 1187 C C . VAL A 1 147 ? 11.943 0.463 6.222 1.00 96.62 147 VAL A C 1
ATOM 1189 O O . VAL A 1 147 ? 11.873 0.789 7.413 1.00 96.62 147 VAL A O 1
ATOM 1192 N N . PRO A 1 148 ? 11.866 -0.825 5.836 1.00 95.88 148 PRO A N 1
ATOM 1193 C CA . PRO A 1 148 ? 11.525 -1.895 6.770 1.00 95.88 148 PRO A CA 1
ATOM 1194 C C . PRO A 1 148 ? 12.399 -1.967 8.028 1.00 95.88 148 PRO A C 1
ATOM 1196 O O . PRO A 1 148 ? 11.893 -2.288 9.102 1.00 95.88 148 PRO A O 1
ATOM 1199 N N . GLU A 1 149 ? 13.678 -1.617 7.913 1.00 94.94 149 GLU A N 1
ATOM 1200 C CA . GLU A 1 149 ? 14.669 -1.632 8.995 1.00 94.94 149 GLU A CA 1
ATOM 1201 C C . GLU A 1 149 ? 14.351 -0.622 10.112 1.00 94.94 149 GLU A C 1
ATOM 1203 O O . GLU A 1 149 ? 14.808 -0.778 11.242 1.00 94.94 149 GLU A O 1
ATOM 1208 N N . GLU A 1 150 ? 13.559 0.410 9.813 1.00 95.69 150 GLU A N 1
ATOM 1209 C CA . GLU A 1 150 ? 13.148 1.444 10.770 1.00 95.69 150 GLU A CA 1
ATOM 1210 C C . GLU A 1 150 ? 11.826 1.111 11.478 1.00 95.69 150 GLU A C 1
ATOM 1212 O O . GLU A 1 150 ? 11.461 1.765 12.457 1.00 95.69 150 GLU A O 1
ATOM 1217 N N . GLY A 1 151 ? 11.114 0.083 11.009 1.00 96.38 151 GLY A N 1
ATOM 1218 C CA . GLY A 1 151 ? 9.830 -0.333 11.555 1.00 96.38 151 GLY A CA 1
ATOM 1219 C C . GLY A 1 151 ? 8.681 0.639 11.269 1.00 96.38 151 GLY A C 1
ATOM 1220 O O . GLY A 1 151 ? 8.728 1.489 10.377 1.00 96.38 151 GLY A O 1
ATOM 1221 N N . TYR A 1 152 ? 7.588 0.464 12.015 1.00 97.94 152 TYR A N 1
ATOM 1222 C CA . TYR A 1 152 ? 6.374 1.251 11.829 1.00 97.94 152 TYR A CA 1
ATOM 1223 C C . TYR A 1 152 ? 6.495 2.643 12.445 1.00 97.94 152 TYR A C 1
ATOM 1225 O O . TYR A 1 152 ? 6.590 2.776 13.665 1.00 97.94 152 TYR A O 1
ATOM 1233 N N . ASP A 1 153 ? 6.357 3.674 11.616 1.00 97.12 153 ASP A N 1
ATOM 1234 C CA . ASP A 1 153 ? 6.104 5.036 12.074 1.00 97.12 153 ASP A CA 1
ATOM 1235 C C . ASP A 1 153 ? 5.149 5.766 11.126 1.00 97.12 153 ASP A C 1
ATOM 1237 O O . ASP A 1 153 ? 5.115 5.518 9.916 1.00 97.12 153 ASP A O 1
ATOM 1241 N N . TYR A 1 154 ? 4.363 6.681 11.690 1.00 97.19 154 TYR A N 1
ATOM 1242 C CA . TYR A 1 154 ? 3.449 7.527 10.937 1.00 97.19 154 TYR A CA 1
ATOM 1243 C C . TYR A 1 154 ? 3.964 8.973 10.922 1.00 97.19 154 TYR A C 1
ATOM 1245 O O . TYR A 1 154 ? 4.092 9.593 11.986 1.00 97.19 154 TYR A O 1
ATOM 1253 N N . PRO A 1 155 ? 4.179 9.571 9.736 1.00 95.06 155 PRO A N 1
ATOM 1254 C CA . PRO A 1 155 ? 4.906 10.825 9.621 1.00 95.06 155 PRO A CA 1
ATOM 1255 C C . PRO A 1 155 ? 4.156 11.984 10.300 1.00 95.06 155 PRO A C 1
ATOM 1257 O O . PRO A 1 155 ? 2.950 12.163 10.079 1.00 95.06 155 PRO A O 1
ATOM 1260 N N . PRO A 1 156 ? 4.846 12.855 11.064 1.00 92.38 156 PRO A N 1
ATOM 1261 C CA . PRO A 1 156 ? 4.230 14.033 11.680 1.00 92.38 156 PRO A CA 1
ATOM 1262 C C . PRO A 1 156 ? 3.539 14.962 10.670 1.00 92.38 156 PRO A C 1
ATOM 1264 O O . PRO A 1 156 ? 2.482 15.528 10.961 1.00 92.38 156 PRO A O 1
ATOM 1267 N N . THR A 1 157 ? 4.088 15.071 9.456 1.00 87.25 157 THR A N 1
ATOM 1268 C CA . THR A 1 157 ? 3.518 15.846 8.339 1.00 87.25 157 THR A CA 1
ATOM 1269 C C . THR A 1 157 ? 2.157 15.308 7.891 1.00 87.25 157 THR A C 1
ATOM 1271 O O . THR A 1 157 ? 1.293 16.074 7.458 1.00 87.25 157 THR A O 1
ATOM 1274 N N . GLY A 1 158 ? 1.909 14.011 8.091 1.00 87.75 158 GLY A N 1
ATOM 1275 C CA . GLY A 1 158 ? 0.647 13.347 7.798 1.00 87.75 158 GLY A CA 1
ATOM 1276 C C . GLY A 1 158 ? -0.489 13.688 8.766 1.00 87.75 158 GLY A C 1
ATOM 1277 O O . GLY A 1 158 ? -1.602 13.223 8.538 1.00 87.75 158 GLY A O 1
ATOM 1278 N N . ARG A 1 159 ? -0.265 14.462 9.841 1.00 90.75 159 ARG A N 1
ATOM 1279 C CA . ARG A 1 159 ? -1.314 14.798 10.830 1.00 90.75 159 ARG A CA 1
ATOM 1280 C C . ARG A 1 159 ? -2.241 15.924 10.378 1.00 90.75 159 ARG A C 1
ATOM 1282 O O . ARG A 1 159 ? -3.423 15.911 10.705 1.00 90.75 159 ARG A O 1
ATOM 1289 N N . ARG A 1 160 ? -1.713 16.898 9.629 1.00 88.12 160 ARG A N 1
ATOM 1290 C CA . ARG A 1 160 ? -2.418 18.152 9.307 1.00 88.12 160 ARG A CA 1
ATOM 1291 C C . ARG A 1 160 ? -3.676 17.920 8.469 1.00 88.12 160 ARG A C 1
ATOM 1293 O O . ARG A 1 160 ? -4.749 18.370 8.851 1.00 88.12 160 ARG A O 1
ATOM 1300 N N . ASN A 1 161 ? -3.535 17.209 7.355 1.00 85.44 161 ASN A N 1
ATOM 1301 C CA . ASN A 1 161 ? -4.606 17.012 6.379 1.00 85.44 161 ASN A CA 1
ATOM 1302 C C . ASN A 1 161 ? -5.291 15.659 6.563 1.00 85.44 161 ASN A C 1
ATOM 1304 O O . ASN A 1 161 ? -4.739 14.757 7.200 1.00 85.44 161 ASN A O 1
ATOM 1308 N N . GLY A 1 162 ? -6.481 15.520 5.979 1.00 86.25 162 GLY A N 1
ATOM 1309 C CA . GLY A 1 162 ? -7.107 14.217 5.805 1.00 86.25 162 GLY A CA 1
ATOM 1310 C C . GLY A 1 162 ? -6.226 13.314 4.943 1.00 86.25 162 GLY A C 1
ATOM 1311 O O . GLY A 1 162 ? -5.507 13.803 4.073 1.00 86.25 162 GLY A O 1
ATOM 1312 N N . GLN A 1 163 ? -6.234 12.015 5.226 1.00 88.56 163 GLN A N 1
ATOM 1313 C CA . GLN A 1 163 ? -5.521 11.019 4.425 1.00 88.56 163 GLN A CA 1
ATOM 1314 C C . GLN A 1 163 ? -6.410 9.797 4.240 1.00 88.56 163 GLN A C 1
ATOM 1316 O O . GLN A 1 163 ? -7.099 9.398 5.178 1.00 88.56 163 GLN A O 1
ATOM 1321 N N . ALA A 1 164 ? -6.375 9.191 3.062 1.00 88.25 164 ALA A N 1
ATOM 1322 C CA . ALA A 1 164 ? -7.156 8.009 2.744 1.00 88.25 164 ALA A CA 1
ATOM 1323 C C . ALA A 1 164 ? -6.260 6.895 2.207 1.00 88.25 164 ALA A C 1
ATOM 1325 O O . ALA A 1 164 ? -5.151 7.129 1.713 1.00 88.25 164 ALA A O 1
ATOM 1326 N N . GLY A 1 165 ? -6.766 5.674 2.290 1.00 89.38 165 GLY A N 1
ATOM 1327 C CA . GLY A 1 165 ? -6.127 4.535 1.663 1.00 89.38 165 GLY A CA 1
ATOM 1328 C C . GLY A 1 165 ? -7.005 3.299 1.656 1.00 89.38 165 GLY A C 1
ATOM 1329 O O . GLY A 1 165 ? -8.078 3.252 2.269 1.00 89.38 165 GLY A O 1
ATOM 1330 N N . MET A 1 166 ? -6.531 2.297 0.931 1.00 94.31 166 MET A N 1
ATOM 1331 C CA . MET A 1 166 ? -7.172 1.004 0.788 1.00 94.31 166 MET A CA 1
ATOM 1332 C C . MET A 1 166 ? -6.118 -0.094 0.778 1.00 94.31 166 MET A C 1
ATOM 1334 O O . MET A 1 166 ? -5.120 0.010 0.071 1.00 94.31 166 MET A O 1
ATOM 1338 N N . CYS A 1 167 ? -6.359 -1.141 1.556 1.00 97.88 167 CYS A N 1
ATOM 1339 C CA . CYS A 1 167 ? -5.601 -2.380 1.503 1.00 97.88 167 CYS A CA 1
ATOM 1340 C C . CYS A 1 167 ? -6.472 -3.459 0.874 1.00 97.88 167 CYS A C 1
ATOM 1342 O O . CYS A 1 167 ? -7.633 -3.607 1.264 1.00 97.88 167 CYS A O 1
ATOM 1344 N N . ILE A 1 168 ? -5.913 -4.226 -0.061 1.00 97.12 168 ILE A N 1
ATOM 1345 C CA . ILE A 1 168 ? -6.592 -5.371 -0.675 1.00 97.12 168 ILE A CA 1
ATOM 1346 C C . ILE A 1 168 ? -5.678 -6.580 -0.632 1.00 97.12 168 ILE A C 1
ATOM 1348 O O . ILE A 1 168 ? -4.525 -6.512 -1.057 1.00 97.12 168 ILE A O 1
ATOM 1352 N N . THR A 1 169 ? -6.213 -7.689 -0.135 1.00 98.56 169 THR A N 1
ATOM 1353 C CA . THR A 1 169 ? -5.560 -8.989 -0.173 1.00 98.56 169 THR A CA 1
ATOM 1354 C C . THR A 1 169 ? -5.768 -9.588 -1.560 1.00 98.56 169 THR A C 1
ATOM 1356 O O . THR A 1 169 ? -6.902 -9.773 -2.001 1.00 98.56 169 THR A O 1
ATOM 1359 N N . PHE A 1 170 ? -4.684 -9.930 -2.246 1.00 98.25 170 PHE A N 1
ATOM 1360 C CA . PHE A 1 170 ? -4.698 -10.506 -3.588 1.00 98.25 170 PHE A CA 1
ATOM 1361 C C . PHE A 1 170 ? -4.074 -11.899 -3.584 1.00 98.25 170 PHE A C 1
ATOM 1363 O O . PHE A 1 170 ? -3.088 -12.150 -2.890 1.00 98.25 170 PHE A O 1
ATOM 1370 N N . LYS A 1 171 ? -4.622 -12.819 -4.385 1.00 98.25 171 LYS A N 1
ATOM 1371 C CA . LYS A 1 171 ? -3.909 -14.059 -4.722 1.00 98.25 171 LYS A CA 1
ATOM 1372 C C . LYS A 1 171 ? -2.747 -13.750 -5.658 1.00 98.25 171 LYS A C 1
ATOM 1374 O O . LYS A 1 171 ? -2.784 -12.767 -6.395 1.00 98.25 171 LYS A O 1
ATOM 1379 N N . TYR A 1 172 ? -1.733 -14.612 -5.641 1.00 97.69 172 TYR A N 1
ATOM 1380 C CA . TYR A 1 172 ? -0.516 -14.398 -6.422 1.00 97.69 172 TYR A CA 1
ATOM 1381 C C . TYR A 1 172 ? -0.780 -14.232 -7.933 1.00 97.69 172 TYR A C 1
ATOM 1383 O O . TYR A 1 172 ? -0.152 -13.402 -8.578 1.00 97.69 172 TYR A O 1
ATOM 1391 N N . ASN A 1 173 ? -1.793 -14.911 -8.480 1.00 97.12 173 ASN A N 1
ATOM 1392 C CA . ASN A 1 173 ? -2.182 -14.784 -9.891 1.00 97.12 173 ASN A CA 1
ATOM 1393 C C . ASN A 1 173 ? -2.654 -13.376 -10.316 1.00 97.12 173 ASN A C 1
ATOM 1395 O O . ASN A 1 173 ? -2.816 -13.130 -11.504 1.00 97.12 173 ASN A O 1
ATOM 1399 N N . GLN A 1 174 ? -2.903 -12.457 -9.380 1.00 97.69 174 GLN A N 1
ATOM 1400 C CA . GLN A 1 174 ? -3.235 -11.065 -9.697 1.00 97.69 174 GLN A CA 1
ATOM 1401 C C . GLN A 1 174 ? -1.991 -10.192 -9.898 1.00 97.69 174 GLN A C 1
ATOM 1403 O O . GLN A 1 174 ? -2.107 -9.086 -10.423 1.00 97.69 174 GLN A O 1
ATOM 1408 N N . TYR A 1 175 ? -0.809 -10.653 -9.475 1.00 97.50 175 TYR A N 1
ATOM 1409 C CA . TYR A 1 175 ? 0.391 -9.819 -9.446 1.00 97.50 175 TYR A CA 1
ATOM 1410 C C . TYR A 1 175 ? 0.943 -9.505 -10.836 1.00 97.50 175 TYR A C 1
ATOM 1412 O O . TYR A 1 175 ? 1.523 -8.443 -10.991 1.00 97.50 175 TYR A O 1
ATOM 1420 N N . GLU A 1 176 ? 0.680 -10.321 -11.858 1.00 96.25 176 GLU A N 1
ATOM 1421 C CA . GLU A 1 176 ? 1.017 -9.997 -13.257 1.00 96.25 176 GLU A CA 1
ATOM 1422 C C . GLU A 1 176 ? 0.224 -8.775 -13.772 1.00 96.25 176 GLU A C 1
ATOM 1424 O O . GLU A 1 176 ? 0.756 -7.876 -14.428 1.00 96.25 176 GLU A O 1
ATOM 1429 N N . ALA A 1 177 ? -1.056 -8.674 -13.398 1.00 94.81 177 ALA A N 1
ATOM 1430 C CA . ALA A 1 177 ? -1.861 -7.499 -13.718 1.00 94.81 177 ALA A CA 1
ATOM 1431 C C . ALA A 1 177 ? -1.404 -6.267 -12.917 1.00 94.81 177 ALA A C 1
ATOM 1433 O O . ALA A 1 177 ? -1.402 -5.158 -13.448 1.00 94.81 177 ALA A O 1
ATOM 1434 N N . ILE A 1 178 ? -0.998 -6.446 -11.655 1.00 95.75 178 ILE A N 1
ATOM 1435 C CA . ILE A 1 178 ? -0.431 -5.370 -10.822 1.00 95.75 178 ILE A CA 1
ATOM 1436 C C . ILE A 1 178 ? 0.920 -4.899 -11.386 1.00 95.75 178 ILE A C 1
ATOM 1438 O O . ILE A 1 178 ? 1.155 -3.696 -11.458 1.00 95.75 178 ILE A O 1
ATOM 1442 N N . ASP A 1 179 ? 1.768 -5.820 -11.837 1.00 95.31 179 ASP A N 1
ATOM 1443 C CA . ASP A 1 179 ? 3.063 -5.564 -12.478 1.00 95.31 179 ASP A CA 1
ATOM 1444 C C . ASP A 1 179 ? 2.911 -4.609 -13.669 1.00 95.31 179 ASP A C 1
ATOM 1446 O O . ASP A 1 179 ? 3.532 -3.545 -13.717 1.00 95.31 179 ASP A O 1
ATOM 1450 N N . SER A 1 180 ? 1.964 -4.921 -14.557 1.00 92.12 180 SER A N 1
ATOM 1451 C CA . SER A 1 180 ? 1.611 -4.073 -15.702 1.00 92.12 180 SER A CA 1
ATOM 1452 C C . SER A 1 180 ? 1.080 -2.695 -15.285 1.00 92.12 180 SER A C 1
ATOM 1454 O O . SER A 1 180 ? 1.341 -1.692 -15.946 1.00 92.12 180 SER A O 1
ATOM 1456 N N . GLN A 1 181 ? 0.335 -2.614 -14.178 1.00 88.94 181 GLN A N 1
ATOM 1457 C CA . GLN A 1 181 ? -0.187 -1.340 -13.679 1.00 88.94 181 GLN A CA 1
ATOM 1458 C C . GLN A 1 181 ? 0.911 -0.438 -13.105 1.00 88.94 181 GLN A C 1
ATOM 1460 O O . GLN A 1 181 ? 0.892 0.773 -13.327 1.00 88.94 181 GLN A O 1
ATOM 1465 N N . LEU A 1 182 ? 1.880 -1.010 -12.386 1.00 89.69 182 LEU A N 1
ATOM 1466 C CA . LEU A 1 182 ? 3.004 -0.254 -11.831 1.00 89.69 182 LEU A CA 1
ATOM 1467 C C . LEU A 1 182 ? 3.905 0.309 -12.927 1.00 89.69 182 LEU A C 1
ATOM 1469 O O . LEU A 1 182 ? 4.372 1.437 -12.785 1.00 89.69 182 LEU A O 1
ATOM 1473 N N . LEU A 1 183 ? 4.091 -0.414 -14.036 1.00 88.56 183 LEU A N 1
ATOM 1474 C CA . LEU A 1 183 ? 4.792 0.119 -15.205 1.00 88.56 183 LEU A CA 1
ATOM 1475 C C . LEU A 1 183 ? 4.168 1.440 -15.678 1.00 88.56 183 LEU A C 1
ATOM 1477 O O . LEU A 1 183 ? 4.880 2.416 -15.905 1.00 88.56 183 LEU A O 1
ATOM 1481 N N . VAL A 1 184 ? 2.838 1.479 -15.797 1.00 83.38 184 VAL A N 1
ATOM 1482 C CA . VAL A 1 184 ? 2.105 2.658 -16.283 1.00 83.38 184 VAL A CA 1
ATOM 1483 C C . VAL A 1 184 ? 2.176 3.817 -15.293 1.00 83.38 184 VAL A C 1
ATOM 1485 O O . VAL A 1 184 ? 2.288 4.967 -15.712 1.00 83.38 184 VAL A O 1
ATOM 1488 N N . TYR A 1 185 ? 2.151 3.529 -13.989 1.00 76.00 185 TYR A N 1
ATOM 1489 C CA . TYR A 1 185 ? 2.299 4.554 -12.955 1.00 76.00 185 TYR A CA 1
ATOM 1490 C C . TYR A 1 185 ? 3.680 5.172 -12.864 1.00 76.00 185 TYR A C 1
ATOM 1492 O O . TYR A 1 185 ? 3.784 6.290 -12.359 1.00 76.00 185 TYR A O 1
ATOM 1500 N N . ASN A 1 186 ? 4.716 4.436 -13.273 1.00 82.56 186 ASN A N 1
ATOM 1501 C CA . ASN A 1 186 ? 6.104 4.830 -13.075 1.00 82.56 186 ASN A CA 1
ATOM 1502 C C . ASN A 1 186 ? 6.346 5.366 -11.638 1.00 82.56 186 ASN A C 1
ATOM 1504 O O . ASN A 1 186 ? 6.661 6.549 -11.451 1.00 82.56 186 ASN A O 1
ATOM 1508 N N . PRO A 1 187 ? 6.091 4.549 -10.596 1.00 87.31 187 PRO A N 1
ATOM 1509 C CA . PRO A 1 187 ? 6.131 4.999 -9.214 1.00 87.31 187 PRO A CA 1
ATOM 1510 C C . PRO A 1 187 ? 7.568 5.237 -8.741 1.00 87.31 187 PRO A C 1
ATOM 1512 O O . PRO A 1 187 ? 8.504 4.557 -9.153 1.00 87.31 187 PRO A O 1
ATOM 1515 N N . ASN A 1 188 ? 7.734 6.156 -7.790 1.00 88.94 188 ASN A N 1
ATOM 1516 C CA . ASN A 1 188 ? 9.023 6.383 -7.143 1.00 88.94 188 ASN A CA 1
ATOM 1517 C C . ASN A 1 188 ? 9.296 5.310 -6.077 1.00 88.94 188 ASN A C 1
ATOM 1519 O O . ASN A 1 188 ? 8.884 5.465 -4.923 1.00 88.94 188 ASN A O 1
ATOM 1523 N N . ILE A 1 189 ? 9.947 4.215 -6.465 1.00 95.06 189 ILE A N 1
ATOM 1524 C CA . ILE A 1 189 ? 10.318 3.121 -5.558 1.00 95.06 189 ILE A CA 1
ATOM 1525 C C . ILE A 1 189 ? 11.579 3.508 -4.790 1.00 95.06 189 ILE A C 1
ATOM 1527 O O . ILE A 1 189 ? 12.594 3.848 -5.390 1.00 95.06 189 ILE A O 1
ATOM 1531 N N . TYR A 1 190 ? 11.515 3.441 -3.462 1.00 95.38 190 TYR A N 1
ATOM 1532 C CA . TYR A 1 190 ? 12.644 3.789 -2.588 1.00 95.38 190 TYR A CA 1
ATOM 1533 C C . TYR A 1 190 ? 13.120 2.628 -1.711 1.00 95.38 190 TYR A C 1
ATOM 1535 O O . TYR A 1 190 ? 14.151 2.746 -1.056 1.00 95.38 190 TYR A O 1
ATOM 1543 N N . SER A 1 191 ? 12.378 1.521 -1.673 1.00 96.62 191 SER A N 1
ATOM 1544 C CA . SER A 1 191 ? 12.773 0.297 -0.978 1.00 96.62 191 SER A CA 1
ATOM 1545 C C . SER A 1 191 ? 12.042 -0.891 -1.597 1.00 96.62 191 SER A C 1
ATOM 1547 O O . SER A 1 191 ? 10.825 -0.853 -1.799 1.00 96.62 191 SER A O 1
ATOM 1549 N N . CYS A 1 192 ? 12.784 -1.933 -1.951 1.00 96.81 192 CYS A N 1
ATOM 1550 C CA . CYS A 1 192 ? 12.240 -3.143 -2.550 1.00 96.81 192 CYS A CA 1
ATOM 1551 C C . CYS A 1 192 ? 13.186 -4.325 -2.326 1.00 96.81 192 CYS A C 1
ATOM 1553 O O . CYS A 1 192 ? 14.404 -4.164 -2.279 1.00 96.81 192 CYS A O 1
ATOM 1555 N N . SER A 1 193 ? 12.608 -5.520 -2.232 1.00 96.25 193 SER A N 1
ATOM 1556 C CA . SER A 1 193 ? 13.333 -6.789 -2.250 1.00 96.25 193 SER A CA 1
ATOM 1557 C C . SER A 1 193 ? 12.524 -7.785 -3.062 1.00 96.25 193 SER A C 1
ATOM 1559 O O . SER A 1 193 ? 11.416 -8.160 -2.671 1.00 96.25 193 SER A O 1
ATOM 1561 N N . ILE A 1 194 ? 13.057 -8.171 -4.222 1.00 96.44 194 ILE A N 1
ATOM 1562 C CA . ILE A 1 194 ? 12.379 -9.045 -5.182 1.00 96.44 194 ILE A CA 1
ATOM 1563 C C . ILE A 1 194 ? 13.272 -10.260 -5.463 1.00 96.44 194 ILE A C 1
ATOM 1565 O O . ILE A 1 194 ? 14.133 -10.187 -6.345 1.00 96.44 194 ILE A O 1
ATOM 1569 N N . PRO A 1 195 ? 13.097 -11.382 -4.739 1.00 95.50 195 PRO A N 1
ATOM 1570 C CA . PRO A 1 195 ? 13.854 -12.604 -4.987 1.00 95.50 195 PRO A CA 1
ATOM 1571 C C . PRO A 1 195 ? 13.729 -13.099 -6.434 1.00 95.50 195 PRO A C 1
ATOM 1573 O O . PRO A 1 195 ? 12.665 -12.992 -7.048 1.00 95.50 195 PRO A O 1
ATOM 1576 N N . ALA A 1 196 ? 14.798 -13.715 -6.953 1.00 94.62 196 ALA A N 1
ATOM 1577 C CA . ALA A 1 196 ? 14.887 -14.196 -8.339 1.00 94.62 196 ALA A CA 1
ATOM 1578 C C . ALA A 1 196 ? 13.748 -15.146 -8.743 1.00 94.62 196 ALA A C 1
ATOM 1580 O O . ALA A 1 196 ? 13.375 -15.209 -9.912 1.00 94.62 196 ALA A O 1
ATOM 1581 N N . ALA A 1 197 ? 13.148 -15.844 -7.773 1.00 93.50 197 ALA A N 1
ATOM 1582 C CA . ALA A 1 197 ? 11.982 -16.684 -8.005 1.00 93.50 197 ALA A CA 1
ATOM 1583 C C . ALA A 1 197 ? 10.864 -15.924 -8.746 1.00 93.50 197 ALA A C 1
ATOM 1585 O O . ALA A 1 197 ? 10.246 -16.480 -9.649 1.00 93.50 197 ALA A O 1
ATOM 1586 N N . PHE A 1 198 ? 10.624 -14.651 -8.431 1.00 95.81 198 PHE A N 1
ATOM 1587 C CA . PHE A 1 198 ? 9.517 -13.883 -9.010 1.00 95.81 198 PHE A CA 1
ATOM 1588 C C . PHE A 1 198 ? 9.797 -13.326 -10.418 1.00 95.81 198 PHE A C 1
ATOM 1590 O O . PHE A 1 198 ? 8.864 -12.899 -11.091 1.00 95.81 198 PHE A O 1
ATOM 1597 N N . HIS A 1 199 ? 11.050 -13.343 -10.889 1.00 93.12 199 HIS A N 1
ATOM 1598 C CA . HIS A 1 199 ? 11.477 -12.606 -12.093 1.00 93.12 199 HIS A CA 1
ATOM 1599 C C . HIS A 1 199 ? 10.973 -13.211 -13.409 1.00 93.12 199 HIS A C 1
ATOM 1601 O O . HIS A 1 199 ? 10.930 -12.519 -14.418 1.00 93.12 199 HIS A O 1
ATOM 1607 N N . MET A 1 200 ? 10.587 -14.491 -13.409 1.00 89.56 200 MET A N 1
ATOM 1608 C CA . MET A 1 200 ? 10.061 -15.158 -14.609 1.00 89.56 200 MET A CA 1
ATOM 1609 C C . MET A 1 200 ? 8.620 -14.755 -14.945 1.00 89.56 200 MET A C 1
ATOM 1611 O O . MET A 1 200 ? 8.201 -14.911 -16.086 1.00 89.56 200 MET A O 1
ATOM 1615 N N . GLU A 1 201 ? 7.862 -14.276 -13.958 1.00 93.06 201 GLU A N 1
ATOM 1616 C CA . GLU A 1 201 ? 6.435 -13.950 -14.100 1.00 93.06 201 GLU A CA 1
ATOM 1617 C C . GLU A 1 201 ? 6.174 -12.449 -13.937 1.00 93.06 201 GLU A C 1
ATOM 1619 O O . GLU A 1 201 ? 5.257 -11.916 -14.552 1.00 93.06 201 GLU A O 1
ATOM 1624 N N . LEU A 1 202 ? 6.977 -11.758 -13.119 1.00 95.06 202 LEU A N 1
ATOM 1625 C CA . LEU A 1 202 ? 6.889 -10.314 -12.912 1.00 95.06 202 LEU A CA 1
ATOM 1626 C C . LEU A 1 202 ? 8.072 -9.657 -13.620 1.00 95.06 202 LEU A C 1
ATOM 1628 O O . LEU A 1 202 ? 9.203 -9.753 -13.146 1.00 95.06 202 LEU A O 1
ATOM 1632 N N . ILE A 1 203 ? 7.817 -9.016 -14.760 1.00 91.69 203 ILE A N 1
ATOM 1633 C CA . ILE A 1 203 ? 8.872 -8.447 -15.611 1.00 91.69 203 ILE A CA 1
ATOM 1634 C C . ILE A 1 203 ? 9.182 -7.013 -15.179 1.00 91.69 203 ILE A C 1
ATOM 1636 O O . ILE A 1 203 ? 10.349 -6.633 -15.069 1.00 91.69 203 ILE A O 1
ATOM 1640 N N . HIS A 1 204 ? 8.151 -6.215 -14.899 1.00 93.69 204 HIS A N 1
ATOM 1641 C CA . HIS A 1 204 ? 8.306 -4.775 -14.711 1.00 93.69 204 HIS A CA 1
ATOM 1642 C C . HIS A 1 204 ? 8.726 -4.414 -13.284 1.00 93.69 204 HIS A C 1
ATOM 1644 O O . HIS A 1 204 ? 9.566 -3.544 -13.096 1.00 93.69 204 HIS A O 1
ATOM 1650 N N . ILE A 1 205 ? 8.211 -5.095 -12.261 1.00 94.94 205 ILE A N 1
ATOM 1651 C CA . ILE A 1 205 ? 8.527 -4.865 -10.847 1.00 94.94 205 ILE A CA 1
ATOM 1652 C C . ILE A 1 205 ? 10.035 -4.997 -10.572 1.00 94.94 205 ILE A C 1
ATOM 1654 O O . ILE A 1 205 ? 10.586 -4.070 -9.974 1.00 94.94 205 ILE A O 1
ATOM 1658 N N . PRO A 1 206 ? 10.742 -6.067 -11.002 1.00 94.31 206 PRO A N 1
ATOM 1659 C CA . PRO A 1 206 ? 12.193 -6.145 -10.837 1.00 94.31 206 PRO A CA 1
ATOM 1660 C C . PRO A 1 206 ? 12.939 -5.023 -11.568 1.00 94.31 206 PRO A C 1
ATOM 1662 O O . PRO A 1 206 ? 13.874 -4.451 -11.011 1.00 94.31 206 PRO A O 1
ATOM 1665 N N . GLN A 1 207 ? 12.512 -4.664 -12.784 1.00 92.88 207 GLN A N 1
ATOM 1666 C CA . GLN A 1 207 ? 13.121 -3.579 -13.566 1.00 92.88 207 GLN A CA 1
ATOM 1667 C C . GLN A 1 207 ? 12.954 -2.218 -12.880 1.00 92.88 207 GLN A C 1
ATOM 1669 O O . GLN A 1 207 ? 13.923 -1.471 -12.734 1.00 92.88 207 GLN A O 1
ATOM 1674 N N . LEU A 1 208 ? 11.738 -1.920 -12.417 1.00 91.62 208 LEU A N 1
ATOM 1675 C CA . LEU A 1 208 ? 11.402 -0.705 -11.683 1.00 91.62 208 LEU A CA 1
ATOM 1676 C C . LEU A 1 208 ? 12.172 -0.636 -10.355 1.00 91.62 208 LEU A C 1
ATOM 1678 O O . LEU A 1 208 ? 12.714 0.413 -10.016 1.00 91.62 208 LEU A O 1
ATOM 1682 N N . CYS A 1 209 ? 12.282 -1.758 -9.636 1.00 93.44 209 CYS A N 1
ATOM 1683 C CA . CYS A 1 209 ? 13.085 -1.875 -8.416 1.00 93.44 209 CYS A CA 1
ATOM 1684 C C . CYS A 1 209 ? 14.581 -1.613 -8.677 1.00 93.44 209 CYS A C 1
ATOM 1686 O O . CYS A 1 209 ? 15.239 -0.948 -7.882 1.00 93.44 209 CYS A O 1
ATOM 1688 N N . ALA A 1 210 ? 15.106 -2.048 -9.827 1.00 91.94 210 ALA A N 1
ATOM 1689 C CA . ALA A 1 210 ? 16.471 -1.758 -10.269 1.00 91.94 210 ALA A CA 1
ATOM 1690 C C . ALA A 1 210 ? 16.663 -0.326 -10.824 1.00 91.94 210 ALA A C 1
ATOM 1692 O O . ALA A 1 210 ? 17.756 0.012 -11.279 1.00 91.94 210 ALA A O 1
ATOM 1693 N N . GLY A 1 211 ? 15.621 0.515 -10.834 1.00 84.44 211 GLY A N 1
ATOM 1694 C CA . GLY A 1 211 ? 15.671 1.881 -11.366 1.00 84.44 211 GLY A CA 1
ATOM 1695 C C . GLY A 1 211 ? 15.754 1.965 -12.895 1.00 84.44 211 GLY A C 1
ATOM 1696 O O . GLY A 1 211 ? 16.110 3.016 -13.434 1.00 84.44 211 GLY A O 1
ATOM 1697 N N . SER A 1 212 ? 15.444 0.875 -13.601 1.00 79.25 212 SER A N 1
ATOM 1698 C CA . SER A 1 212 ? 15.461 0.820 -15.065 1.00 79.25 212 SER A CA 1
ATOM 1699 C C . SER A 1 212 ? 14.186 1.426 -15.654 1.00 79.25 212 SER A C 1
ATOM 1701 O O . SER A 1 212 ? 13.091 1.229 -15.129 1.00 79.25 212 SER A O 1
ATOM 1703 N N . SER A 1 213 ? 14.314 2.157 -16.764 1.00 65.06 213 SER A N 1
ATOM 1704 C CA . SER A 1 213 ? 13.174 2.716 -17.500 1.00 65.06 213 SER A CA 1
ATOM 1705 C C . SER A 1 213 ? 12.792 1.824 -18.679 1.00 65.06 213 SER A C 1
ATOM 1707 O O . SER A 1 213 ? 13.659 1.490 -19.487 1.00 65.06 213 SER A O 1
ATOM 1709 N N . SER A 1 214 ? 11.504 1.503 -18.822 1.00 66.81 214 SER A N 1
ATOM 1710 C CA . SER A 1 214 ? 10.976 0.915 -20.061 1.00 66.81 214 SER A CA 1
ATOM 1711 C C . SER A 1 214 ? 10.897 1.973 -21.163 1.00 66.81 214 SER A C 1
ATOM 1713 O O . SER A 1 214 ? 10.569 3.129 -20.893 1.00 66.81 214 SER A O 1
ATOM 1715 N N . SER A 1 215 ? 11.189 1.583 -22.405 1.00 59.06 215 SER A N 1
ATOM 1716 C CA . SER A 1 215 ? 11.147 2.482 -23.565 1.00 59.06 215 SER A CA 1
ATOM 1717 C C . SER A 1 215 ? 9.728 2.732 -24.089 1.00 59.06 215 SER A C 1
ATOM 1719 O O . SER A 1 215 ? 9.507 3.750 -24.739 1.00 59.06 215 SER A O 1
ATOM 1721 N N . GLU A 1 216 ? 8.762 1.861 -23.778 1.00 72.31 216 GLU A N 1
ATOM 1722 C CA . GLU A 1 216 ? 7.367 2.006 -24.207 1.00 72.31 216 GLU A CA 1
ATOM 1723 C C . GLU A 1 216 ? 6.417 1.821 -23.016 1.00 72.31 216 GLU A C 1
ATOM 1725 O O . GLU A 1 216 ? 6.230 0.718 -22.504 1.00 72.31 216 GLU A O 1
ATOM 1730 N N . ILE A 1 217 ? 5.818 2.924 -22.560 1.00 75.62 217 ILE A N 1
ATOM 1731 C CA . ILE A 1 217 ? 4.801 2.932 -21.503 1.00 75.62 217 ILE A CA 1
ATOM 1732 C C . ILE A 1 217 ? 3.479 3.394 -22.127 1.00 75.62 217 ILE A C 1
ATOM 1734 O O . ILE A 1 217 ? 3.424 4.502 -22.667 1.00 75.62 217 ILE A O 1
ATOM 1738 N N . PRO A 1 218 ? 2.396 2.596 -22.057 1.00 79.12 218 PRO A N 1
ATOM 1739 C CA . PRO A 1 218 ? 1.090 3.021 -22.545 1.00 79.12 218 PRO A CA 1
ATOM 1740 C C . PRO A 1 218 ? 0.610 4.323 -21.883 1.00 79.12 218 PRO A C 1
ATOM 1742 O O . PRO A 1 218 ? 0.826 4.561 -20.694 1.00 79.12 218 PRO A O 1
ATOM 1745 N N . GLY A 1 219 ? -0.121 5.154 -22.632 1.00 70.44 219 GLY A N 1
ATOM 1746 C CA . GLY A 1 219 ? -0.752 6.370 -22.095 1.00 70.44 219 GLY A CA 1
ATOM 1747 C C . GLY A 1 219 ? -1.693 6.088 -20.917 1.00 70.44 219 GLY A C 1
ATOM 1748 O O . GLY A 1 219 ? -1.741 6.830 -19.940 1.00 70.44 219 GLY A O 1
ATOM 1749 N N . ARG A 1 220 ? -2.434 4.978 -20.984 1.00 78.81 220 ARG A N 1
ATOM 1750 C CA . ARG A 1 220 ? -3.339 4.518 -19.926 1.00 78.81 220 ARG A CA 1
ATOM 1751 C C . ARG A 1 220 ? -3.490 3.005 -19.941 1.00 78.81 220 ARG A C 1
ATOM 1753 O O . ARG A 1 220 ? -3.318 2.382 -20.988 1.00 78.81 220 ARG A O 1
ATOM 1760 N N . HIS A 1 221 ? -3.920 2.441 -18.820 1.00 80.94 221 HIS A N 1
ATOM 1761 C CA . HIS A 1 221 ? -4.261 1.030 -18.710 1.00 80.94 221 HIS A CA 1
ATOM 1762 C C . HIS A 1 221 ? -5.406 0.806 -17.717 1.00 80.94 221 HIS A C 1
ATOM 1764 O O . HIS A 1 221 ? -5.465 1.419 -16.654 1.00 80.94 221 HIS A O 1
ATOM 1770 N N . LEU A 1 222 ? -6.339 -0.076 -18.068 1.00 83.38 222 LEU A N 1
ATOM 1771 C CA . LEU A 1 222 ? -7.490 -0.422 -17.240 1.00 83.38 222 LEU A CA 1
ATOM 1772 C C . LEU A 1 222 ? -7.443 -1.919 -16.954 1.00 83.38 222 LEU A C 1
ATOM 1774 O O . LEU A 1 222 ? -7.489 -2.718 -17.884 1.00 83.38 222 LEU A O 1
ATOM 1778 N N . ALA A 1 223 ? -7.394 -2.297 -15.680 1.00 84.12 223 ALA A N 1
ATOM 1779 C CA . ALA A 1 223 ? -7.438 -3.695 -15.267 1.00 84.12 223 ALA A CA 1
ATOM 1780 C C . ALA A 1 223 ? -8.608 -3.931 -14.318 1.00 84.12 223 ALA A C 1
ATOM 1782 O O . ALA A 1 223 ? -8.910 -3.098 -13.466 1.00 84.12 223 ALA A O 1
ATOM 1783 N N . THR A 1 224 ? -9.241 -5.094 -14.433 1.00 86.81 224 THR A N 1
ATOM 1784 C CA . THR A 1 224 ? -10.116 -5.603 -13.375 1.00 86.81 224 THR A CA 1
ATOM 1785 C C . THR A 1 224 ? -9.300 -6.556 -12.517 1.00 86.81 224 THR A C 1
ATOM 1787 O O . THR A 1 224 ? -8.920 -7.625 -12.984 1.00 86.81 224 THR A O 1
ATOM 1790 N N . LEU A 1 225 ? -9.031 -6.159 -11.279 1.00 88.12 225 LEU A N 1
ATOM 1791 C CA . LEU A 1 225 ? -8.354 -6.972 -10.276 1.00 88.12 225 LEU A CA 1
ATOM 1792 C C . LEU A 1 225 ? -9.394 -7.672 -9.406 1.00 88.12 225 LEU A C 1
ATOM 1794 O O . LEU A 1 225 ? -10.476 -7.136 -9.158 1.00 88.12 225 LEU A O 1
ATOM 1798 N N . GLN A 1 226 ? -9.074 -8.863 -8.922 1.00 90.00 226 GLN A N 1
ATOM 1799 C CA . GLN A 1 226 ? -9.945 -9.634 -8.046 1.00 90.00 226 GLN A CA 1
ATOM 1800 C C . GLN A 1 226 ? -9.234 -9.937 -6.731 1.00 90.00 226 GLN A C 1
ATOM 1802 O O . GLN A 1 226 ? -8.176 -10.556 -6.726 1.00 90.00 226 GLN A O 1
ATOM 1807 N N . SER A 1 227 ? -9.819 -9.527 -5.609 1.00 93.12 227 SER A N 1
ATOM 1808 C CA . SER A 1 227 ? -9.284 -9.857 -4.287 1.00 93.12 227 SER A CA 1
ATOM 1809 C C . SER A 1 227 ? -9.320 -11.357 -3.995 1.00 93.12 227 SER A C 1
ATOM 1811 O O . SER A 1 227 ? -9.942 -12.154 -4.704 1.00 93.12 227 SER A O 1
ATOM 1813 N N . ALA A 1 228 ? -8.675 -11.757 -2.904 1.00 95.94 228 ALA A N 1
ATOM 1814 C CA . ALA A 1 228 ? -8.555 -13.147 -2.500 1.00 95.94 228 ALA A CA 1
ATOM 1815 C C . ALA A 1 228 ? -9.894 -13.848 -2.219 1.00 95.94 228 ALA A C 1
ATOM 1817 O O . ALA A 1 228 ? -9.956 -15.069 -2.369 1.00 95.94 228 ALA A O 1
ATOM 1818 N N . GLN A 1 229 ? -10.941 -13.108 -1.842 1.00 93.00 229 GLN A N 1
ATOM 1819 C CA . GLN A 1 229 ? -12.308 -13.614 -1.658 1.00 93.00 229 GLN A CA 1
ATOM 1820 C C . GLN A 1 229 ? -13.252 -13.266 -2.821 1.00 93.00 229 GLN A C 1
ATOM 1822 O O . GLN A 1 229 ? -14.462 -13.468 -2.724 1.00 93.00 229 GLN A O 1
ATOM 1827 N N . GLY A 1 230 ? -12.724 -12.776 -3.945 1.00 84.12 230 GLY A N 1
ATOM 1828 C CA . GLY A 1 230 ? -13.474 -12.668 -5.194 1.00 84.12 230 GLY A CA 1
ATOM 1829 C C . GLY A 1 230 ? -14.112 -11.306 -5.482 1.00 84.12 230 GLY A C 1
ATOM 1830 O O . GLY A 1 230 ? -14.729 -11.162 -6.544 1.00 84.12 230 GLY A O 1
ATOM 1831 N N . GLN A 1 231 ? -13.948 -10.304 -4.610 1.00 83.31 231 GLN A N 1
ATOM 1832 C CA . GLN A 1 231 ? -14.412 -8.938 -4.869 1.00 83.31 231 GLN A CA 1
ATOM 1833 C C . GLN A 1 231 ? -13.636 -8.344 -6.048 1.00 83.31 231 GLN A C 1
ATOM 1835 O O . GLN A 1 231 ? -12.406 -8.338 -6.072 1.00 83.31 231 GLN A O 1
ATOM 1840 N N . LYS A 1 232 ? -14.365 -7.830 -7.041 1.00 83.75 232 LYS A N 1
ATOM 1841 C CA . LYS A 1 232 ? -13.771 -7.188 -8.217 1.00 83.75 232 LYS A CA 1
ATOM 1842 C C . LYS A 1 232 ? -13.523 -5.706 -7.959 1.00 83.75 232 LYS A C 1
ATOM 1844 O O . LYS A 1 232 ? -14.407 -5.014 -7.443 1.00 83.75 232 LYS A O 1
ATOM 1849 N N . PHE A 1 233 ? -12.352 -5.252 -8.386 1.00 81.50 233 PHE A N 1
ATOM 1850 C CA . PHE A 1 233 ? -11.874 -3.881 -8.330 1.00 81.50 233 PHE A CA 1
ATOM 1851 C C . PHE A 1 233 ? -11.455 -3.424 -9.721 1.00 81.50 233 PHE A C 1
ATOM 1853 O O . PHE A 1 233 ? -10.600 -4.041 -10.352 1.00 81.50 233 PHE A O 1
ATOM 1860 N N . LEU A 1 234 ? -12.044 -2.338 -10.206 1.00 80.00 234 LEU A N 1
ATOM 1861 C CA . LEU A 1 234 ? -11.610 -1.716 -11.450 1.00 80.00 234 LEU A CA 1
ATOM 1862 C C . LEU A 1 234 ? -10.479 -0.741 -11.151 1.00 80.00 234 LEU A C 1
ATOM 1864 O O . LEU A 1 234 ? -10.696 0.233 -10.441 1.00 80.00 234 LEU A O 1
ATOM 1868 N N . HIS A 1 235 ? -9.300 -0.988 -11.698 1.00 80.69 235 HIS A N 1
ATOM 1869 C CA . HIS A 1 235 ? -8.106 -0.202 -11.448 1.00 80.69 235 HIS A CA 1
ATOM 1870 C C . HIS A 1 235 ? -7.639 0.487 -12.734 1.00 80.69 235 HIS A C 1
ATOM 1872 O O . HIS A 1 235 ? -7.320 -0.172 -13.726 1.00 80.69 235 HIS A O 1
ATOM 1878 N N . PHE A 1 236 ? -7.628 1.819 -12.720 1.00 80.19 236 PHE A N 1
ATOM 1879 C CA . PHE A 1 236 ? -7.250 2.658 -13.859 1.00 80.19 236 PHE A CA 1
ATOM 1880 C C . PHE A 1 236 ? -5.907 3.332 -13.597 1.00 80.19 236 PHE A C 1
ATOM 1882 O O . PHE A 1 236 ? -5.807 4.076 -12.625 1.00 80.19 236 PHE A O 1
ATOM 1889 N N . ALA A 1 237 ? -4.935 3.119 -14.486 1.00 78.50 237 ALA A N 1
ATOM 1890 C CA . ALA A 1 237 ? -3.649 3.797 -14.486 1.00 78.50 237 ALA A CA 1
ATOM 1891 C C . ALA A 1 237 ? -3.481 4.724 -15.687 1.00 78.50 237 ALA A C 1
ATOM 1893 O O . ALA A 1 237 ? -3.946 4.430 -16.790 1.00 78.50 237 ALA A O 1
ATOM 1894 N N . LYS A 1 238 ? -2.761 5.825 -15.468 1.00 72.81 238 LYS A N 1
ATOM 1895 C CA . LYS A 1 238 ? -2.326 6.762 -16.506 1.00 72.81 238 LYS A CA 1
ATOM 1896 C C . LYS A 1 238 ? -0.845 7.081 -16.342 1.00 72.81 238 LYS A C 1
ATOM 1898 O O . LYS A 1 238 ? -0.369 7.127 -15.208 1.00 72.81 238 LYS A O 1
ATOM 1903 N N . SER A 1 239 ? -0.174 7.306 -17.465 1.00 74.06 239 SER A N 1
ATOM 1904 C CA . SER A 1 239 ? 1.203 7.797 -17.526 1.00 74.06 239 SER A CA 1
ATOM 1905 C C . SER A 1 239 ? 1.234 9.300 -17.814 1.00 74.06 239 SER A C 1
ATOM 1907 O O . SER A 1 239 ? 0.211 9.904 -18.144 1.00 74.06 239 SER A O 1
ATOM 1909 N N . ASP A 1 240 ? 2.420 9.903 -17.747 1.00 68.12 240 ASP A N 1
ATOM 1910 C CA . ASP A 1 240 ? 2.630 11.327 -18.054 1.00 68.12 240 ASP A CA 1
ATOM 1911 C C . ASP A 1 240 ? 2.327 11.688 -19.519 1.00 68.12 240 ASP A C 1
ATOM 1913 O O . ASP A 1 240 ? 2.115 12.853 -19.844 1.00 68.12 240 ASP A O 1
ATOM 1917 N N . SER A 1 241 ? 2.276 10.693 -20.412 1.00 63.91 241 SER A N 1
ATOM 1918 C CA . SER A 1 241 ? 1.907 10.887 -21.822 1.00 63.91 241 SER A CA 1
ATOM 1919 C C . SER A 1 241 ? 0.393 10.983 -22.053 1.00 63.91 241 SER A C 1
ATOM 1921 O O . SER A 1 241 ? -0.049 11.250 -23.173 1.00 63.91 241 SER A O 1
ATOM 1923 N N . PHE A 1 242 ? -0.424 10.754 -21.019 1.00 60.88 242 PHE A N 1
ATOM 1924 C CA . PHE A 1 242 ? -1.874 10.829 -21.129 1.00 60.88 242 PHE A CA 1
ATOM 1925 C C . PHE A 1 242 ? -2.339 12.279 -21.307 1.00 60.88 242 PHE A C 1
ATOM 1927 O O . PHE A 1 242 ? -2.201 13.105 -20.410 1.00 60.88 242 PHE A O 1
ATOM 1934 N N . LEU A 1 243 ? -2.929 12.579 -22.466 1.00 54.88 243 LEU A N 1
ATOM 1935 C CA . LEU A 1 243 ? -3.550 13.873 -22.732 1.00 54.88 243 LEU A CA 1
ATOM 1936 C C . LEU A 1 243 ? -4.933 13.921 -22.068 1.00 54.88 243 LEU A C 1
ATOM 1938 O O . LEU A 1 243 ? -5.842 13.193 -22.476 1.00 54.88 243 LEU A O 1
ATOM 1942 N N . ASP A 1 244 ? -5.097 14.794 -21.072 1.00 53.97 244 ASP A N 1
ATOM 1943 C CA . ASP A 1 244 ? -6.369 15.049 -20.387 1.00 53.97 244 ASP A CA 1
ATOM 1944 C C . ASP A 1 244 ? -7.345 15.800 -21.323 1.00 53.97 244 ASP A C 1
ATOM 1946 O O . ASP A 1 244 ? -7.595 16.998 -21.213 1.00 53.97 244 ASP A O 1
ATOM 1950 N N . GLY A 1 245 ? -7.896 15.093 -22.311 1.00 41.09 245 GLY A N 1
ATOM 1951 C CA . GLY A 1 245 ? -9.012 15.578 -23.119 1.00 41.09 245 GLY A CA 1
ATOM 1952 C C . GLY A 1 245 ? -10.305 15.576 -22.295 1.00 41.09 245 GLY A C 1
ATOM 1953 O O . GLY A 1 245 ? -10.651 14.545 -21.710 1.00 41.09 245 GLY A O 1
ATOM 1954 N N . ASN A 1 246 ? -10.996 16.726 -22.254 1.00 38.72 246 ASN A N 1
ATOM 1955 C CA . ASN A 1 246 ? -12.291 16.984 -21.598 1.00 38.72 246 ASN A CA 1
ATOM 1956 C C . ASN A 1 246 ? -13.078 15.714 -21.194 1.00 38.72 246 ASN A C 1
ATOM 1958 O O . ASN A 1 246 ? -13.652 15.028 -22.037 1.00 38.72 246 ASN A O 1
ATOM 1962 N N . ASN A 1 247 ? -13.176 15.455 -19.883 1.00 44.88 247 ASN A N 1
ATOM 1963 C CA . ASN A 1 247 ? -14.154 14.552 -19.252 1.00 44.88 247 ASN A CA 1
ATOM 1964 C C . ASN A 1 247 ? -14.195 13.083 -19.725 1.00 44.88 247 ASN A C 1
ATOM 1966 O O . ASN A 1 247 ? -15.262 12.472 -19.817 1.00 44.88 247 ASN A O 1
ATOM 1970 N N . SER A 1 248 ? -13.037 12.447 -19.894 1.00 42.28 248 SER A N 1
ATOM 1971 C CA . SER A 1 248 ? -12.952 11.016 -20.241 1.00 42.28 248 SER A CA 1
ATOM 1972 C C . SER A 1 248 ? -13.479 10.035 -19.170 1.00 42.28 248 SER A C 1
ATOM 1974 O O . SER A 1 248 ? -13.567 8.840 -19.443 1.00 42.28 248 SER A O 1
ATOM 1976 N N . PHE A 1 249 ? -13.836 10.495 -17.962 1.00 42.16 249 PHE A N 1
ATOM 1977 C CA . PHE A 1 249 ? -14.404 9.638 -16.908 1.00 42.16 249 PHE A CA 1
ATOM 1978 C C . PHE A 1 249 ? -15.943 9.525 -16.964 1.00 42.16 249 PHE A C 1
ATOM 1980 O O . PHE A 1 249 ? -16.514 8.598 -16.395 1.00 42.16 249 PHE A O 1
ATOM 1987 N N . ASN A 1 250 ? -16.625 10.424 -17.688 1.00 39.28 250 ASN A N 1
ATOM 1988 C CA . ASN A 1 250 ? -18.094 10.510 -17.712 1.00 39.28 250 ASN A CA 1
ATOM 1989 C C . ASN A 1 250 ? -18.794 9.451 -18.588 1.00 39.28 250 ASN A C 1
ATOM 1991 O O . ASN A 1 250 ? -20.022 9.404 -18.599 1.00 39.28 250 ASN A O 1
ATOM 1995 N N . SER A 1 251 ? -18.062 8.605 -19.323 1.00 34.84 251 SER A N 1
ATOM 1996 C CA . SER A 1 251 ? -18.656 7.631 -20.256 1.00 34.84 251 SER A CA 1
ATOM 1997 C C . SER A 1 251 ? -18.793 6.204 -19.709 1.00 34.84 251 SER A C 1
ATOM 1999 O O . SER A 1 251 ? -19.349 5.346 -20.398 1.00 34.84 251 SER A O 1
ATOM 2001 N N . TYR A 1 252 ? -18.332 5.915 -18.486 1.00 38.41 252 TYR A N 1
ATOM 2002 C CA . TYR A 1 252 ? -18.353 4.548 -17.957 1.00 38.41 252 TYR A CA 1
ATOM 2003 C C . TYR A 1 252 ? -19.593 4.283 -17.099 1.00 38.41 252 TYR A C 1
ATOM 2005 O O . TYR A 1 252 ? -19.720 4.740 -15.965 1.00 38.41 252 TYR A O 1
ATOM 2013 N N . ASN A 1 253 ? -20.513 3.499 -17.660 1.00 29.83 253 ASN A N 1
ATOM 2014 C CA . ASN A 1 253 ? -21.731 3.033 -17.007 1.00 29.83 253 ASN A CA 1
ATOM 2015 C C . ASN A 1 253 ? -21.384 1.921 -15.991 1.00 29.83 253 ASN A C 1
ATOM 2017 O O . ASN A 1 253 ? -21.318 0.740 -16.334 1.00 29.83 253 ASN A O 1
ATOM 2021 N N . THR A 1 254 ? -21.092 2.288 -14.740 1.00 31.84 254 THR A N 1
ATOM 2022 C CA . THR A 1 254 ? -20.654 1.360 -13.679 1.00 31.84 254 THR A CA 1
ATOM 2023 C C . THR A 1 254 ? -21.837 0.719 -12.952 1.00 31.84 254 THR A C 1
ATOM 2025 O O . THR A 1 254 ? -22.052 0.863 -11.747 1.00 31.84 254 THR A O 1
ATOM 2028 N N . SER A 1 255 ? -22.617 -0.075 -13.679 1.00 25.30 255 SER 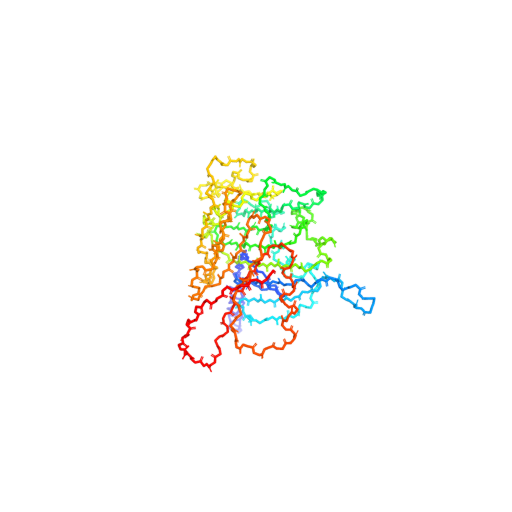A N 1
ATOM 2029 C CA . SER A 1 255 ? -23.495 -1.061 -13.049 1.00 25.30 255 SER A CA 1
ATOM 2030 C C . SER A 1 255 ? -22.629 -2.148 -12.388 1.00 25.30 255 SER A C 1
ATOM 2032 O O . SER A 1 255 ? -22.249 -3.122 -13.029 1.00 25.30 255 SER A O 1
ATOM 2034 N N . SER A 1 256 ? -22.344 -1.974 -11.090 1.00 24.69 256 SER A N 1
ATOM 2035 C CA . SER A 1 256 ? -21.918 -3.028 -10.140 1.00 24.69 256 SER A CA 1
ATOM 2036 C C . SER A 1 256 ? -20.413 -3.297 -9.934 1.00 24.69 256 SER A C 1
ATOM 2038 O O . SER A 1 256 ? -20.054 -4.426 -9.605 1.00 24.69 256 SER A O 1
ATOM 2040 N N . VAL A 1 257 ? -19.518 -2.306 -10.037 1.00 27.36 257 VAL A N 1
ATOM 2041 C CA . VAL A 1 257 ? -18.067 -2.525 -9.820 1.00 27.36 257 VAL A CA 1
ATOM 2042 C C . VAL A 1 257 ? -17.502 -1.539 -8.793 1.00 27.36 257 VAL A C 1
ATOM 2044 O O . VAL A 1 257 ? -17.718 -0.337 -8.918 1.00 27.36 257 VAL A O 1
ATOM 2047 N N . GLY A 1 258 ? -16.782 -2.034 -7.778 1.00 29.78 258 GLY A N 1
ATOM 2048 C CA . GLY A 1 258 ? -15.952 -1.183 -6.922 1.00 29.78 258 GLY A CA 1
ATOM 2049 C C . GLY A 1 258 ? -14.794 -0.643 -7.757 1.00 29.78 258 GLY A C 1
ATOM 2050 O O . GLY A 1 258 ? -14.040 -1.422 -8.332 1.00 29.78 258 GLY A O 1
ATOM 2051 N N . VAL A 1 259 ? -14.681 0.673 -7.902 1.00 32.44 259 VAL A N 1
ATOM 2052 C CA . VAL A 1 259 ? -13.638 1.305 -8.721 1.00 32.44 259 VAL A CA 1
ATOM 2053 C C . VAL A 1 259 ? -12.539 1.822 -7.796 1.00 32.44 259 VAL A C 1
ATOM 2055 O O . VAL A 1 259 ? -12.823 2.527 -6.839 1.00 32.44 259 VAL A O 1
ATOM 2058 N N . ILE A 1 260 ? -11.286 1.478 -8.069 1.00 43.84 260 ILE A N 1
ATOM 2059 C CA . ILE A 1 260 ? -10.100 2.108 -7.486 1.00 43.84 260 ILE A CA 1
ATOM 2060 C C . ILE A 1 260 ? -9.504 2.970 -8.585 1.00 43.84 260 ILE A C 1
ATOM 2062 O O . ILE A 1 260 ? -8.795 2.496 -9.472 1.00 43.84 260 ILE A O 1
ATOM 2066 N N . ILE A 1 261 ? -9.838 4.253 -8.553 1.00 46.03 261 ILE A N 1
ATOM 2067 C CA . ILE A 1 261 ? -9.256 5.221 -9.475 1.00 46.03 261 ILE A CA 1
ATOM 2068 C C . ILE A 1 261 ? -7.961 5.702 -8.846 1.00 46.03 261 ILE A C 1
ATOM 2070 O O . ILE A 1 261 ? -7.964 6.318 -7.782 1.00 46.03 261 ILE A O 1
ATOM 2074 N N . MET A 1 262 ? -6.852 5.417 -9.505 1.00 41.97 262 MET A N 1
ATOM 2075 C CA . MET A 1 262 ? -5.535 5.870 -9.098 1.00 41.97 262 MET A CA 1
ATOM 2076 C C . MET A 1 262 ? -5.022 6.785 -10.209 1.00 41.97 262 MET A C 1
ATOM 2078 O O . MET A 1 262 ? -4.615 6.369 -11.287 1.00 41.97 262 MET A O 1
ATOM 2082 N N . ILE A 1 263 ? -5.161 8.087 -9.973 1.00 41.22 263 ILE A N 1
ATOM 2083 C CA . ILE A 1 263 ? -4.866 9.132 -10.954 1.00 41.22 263 ILE A CA 1
ATOM 2084 C C . ILE A 1 263 ? -3.364 9.436 -10.873 1.00 41.22 263 ILE A C 1
ATOM 2086 O O . ILE A 1 263 ? -2.910 10.065 -9.923 1.00 41.22 263 ILE A O 1
ATOM 2090 N N . GLY A 1 264 ? -2.599 8.966 -11.862 1.00 28.89 264 GLY A N 1
ATOM 2091 C CA . GLY A 1 264 ? -1.131 9.033 -11.913 1.00 28.89 264 GLY A CA 1
ATOM 2092 C C . GLY A 1 264 ? -0.493 10.399 -12.209 1.00 28.89 264 GLY A C 1
ATOM 2093 O O . GLY A 1 264 ? 0.726 10.477 -12.247 1.00 28.89 264 GLY A O 1
ATOM 2094 N N . SER A 1 265 ? -1.254 11.485 -12.372 1.00 26.81 265 SER A N 1
ATOM 2095 C CA . SER A 1 265 ? -0.690 12.827 -12.588 1.00 26.81 265 SER A CA 1
ATOM 2096 C C . SER A 1 265 ? -1.551 13.909 -11.931 1.00 26.81 265 SER A C 1
ATOM 2098 O O . SER A 1 265 ? -2.765 13.752 -11.773 1.00 26.81 265 SER A O 1
ATOM 2100 N N . THR A 1 266 ? -0.874 14.958 -11.464 1.00 27.25 266 THR A N 1
ATOM 2101 C CA . THR A 1 266 ? -1.368 16.100 -10.682 1.00 27.25 266 THR A CA 1
ATOM 2102 C C . THR A 1 266 ? -2.649 16.732 -11.214 1.00 27.25 266 THR A C 1
ATOM 2104 O O . THR A 1 266 ? -2.766 16.944 -12.410 1.00 27.25 266 THR A O 1
ATOM 2107 N N . PHE A 1 267 ? -3.518 17.114 -10.265 1.00 27.44 267 PHE A N 1
ATOM 2108 C CA . PHE A 1 267 ? -4.728 17.934 -10.409 1.00 27.44 267 PHE A CA 1
ATOM 2109 C C . PHE A 1 267 ? -5.691 17.506 -11.522 1.00 27.44 267 PHE A C 1
ATOM 2111 O O . PHE A 1 267 ? -5.558 17.954 -12.646 1.00 27.44 267 PHE A O 1
ATOM 2118 N N . ASP A 1 268 ? -6.743 16.759 -11.164 1.00 24.98 268 ASP A N 1
ATOM 2119 C CA . ASP A 1 268 ? -8.086 17.188 -11.559 1.00 24.98 268 ASP A CA 1
ATOM 2120 C C . ASP A 1 268 ? -9.220 16.536 -10.762 1.00 24.98 268 ASP A C 1
ATOM 2122 O O . ASP A 1 268 ? -9.133 15.422 -10.246 1.00 24.98 268 ASP A O 1
ATOM 2126 N N . PHE A 1 269 ? -10.267 17.339 -10.618 1.00 23.33 269 PHE A N 1
ATOM 2127 C CA . PHE A 1 269 ? -11.416 17.226 -9.732 1.00 23.33 269 PHE A CA 1
ATOM 2128 C C . PHE A 1 269 ? -12.487 16.330 -10.382 1.00 23.33 269 PHE A C 1
ATOM 2130 O O . PHE A 1 269 ? -13.113 16.746 -11.356 1.00 23.33 269 PHE A O 1
ATOM 2137 N N . ILE A 1 270 ? -12.782 15.136 -9.853 1.00 27.47 270 ILE A N 1
ATOM 2138 C CA . ILE A 1 270 ? -13.974 14.395 -10.315 1.00 27.47 270 ILE A CA 1
ATOM 2139 C C . ILE A 1 270 ? -15.212 15.014 -9.647 1.00 27.47 270 ILE A C 1
ATOM 2141 O O . ILE A 1 270 ? -15.542 14.703 -8.502 1.00 27.47 270 ILE A O 1
ATOM 2145 N N . LYS A 1 271 ? -15.908 15.901 -10.370 1.00 24.58 271 LYS A N 1
ATOM 2146 C CA . LYS A 1 271 ? -17.344 16.164 -10.169 1.00 24.58 271 LYS A CA 1
ATOM 2147 C C . LYS A 1 271 ? -18.118 15.121 -10.977 1.00 24.58 271 LYS A C 1
ATOM 2149 O O . LYS A 1 271 ? -18.215 15.245 -12.192 1.00 24.58 271 LYS A O 1
ATOM 2154 N N . GLY A 1 272 ? -18.689 14.118 -10.317 1.00 23.25 272 GLY A N 1
ATOM 2155 C CA . GLY A 1 272 ? -19.569 13.160 -10.986 1.00 23.25 272 GLY A CA 1
ATOM 2156 C C . GLY A 1 272 ? -20.253 12.196 -10.021 1.00 23.25 272 GLY A C 1
ATOM 2157 O O . GLY A 1 272 ? -19.573 11.462 -9.316 1.00 23.25 272 GLY A O 1
ATOM 2158 N N . PHE A 1 273 ? -21.591 12.190 -10.062 1.00 27.14 273 PHE A N 1
ATOM 2159 C CA . PHE A 1 273 ? -22.563 11.344 -9.345 1.00 27.14 273 PHE A CA 1
ATOM 2160 C C . PHE A 1 273 ? -23.012 11.767 -7.934 1.00 27.14 273 PHE A C 1
ATOM 2162 O O . PHE A 1 273 ? -22.642 11.168 -6.929 1.00 27.14 273 PHE A O 1
ATOM 2169 N N . VAL A 1 274 ? -23.967 12.703 -7.899 1.00 26.67 274 VAL A N 1
ATOM 2170 C CA . VAL A 1 274 ? -25.029 12.758 -6.878 1.00 26.67 274 VAL A CA 1
ATOM 2171 C C . VAL A 1 274 ? -26.360 12.565 -7.616 1.00 26.67 274 VAL A C 1
ATOM 2173 O O . VAL A 1 274 ? -26.624 13.329 -8.545 1.00 26.67 274 VAL A O 1
ATOM 2176 N N . PRO A 1 275 ? -27.194 11.561 -7.287 1.00 22.92 275 PRO A N 1
ATOM 2177 C CA . PRO A 1 275 ? -28.556 11.495 -7.803 1.00 22.92 275 PRO A CA 1
ATOM 2178 C C . PRO A 1 275 ? -29.320 12.729 -7.319 1.00 22.92 275 PRO A C 1
ATOM 2180 O O . PRO A 1 275 ? -29.378 12.987 -6.120 1.00 22.92 275 PRO A O 1
ATOM 2183 N N . GLU A 1 276 ? -29.925 13.465 -8.244 1.00 25.92 276 GLU A N 1
ATOM 2184 C CA . GLU A 1 276 ? -30.541 14.789 -8.053 1.00 25.92 276 GLU A CA 1
ATOM 2185 C C . GLU A 1 276 ? -31.745 14.830 -7.079 1.00 25.92 276 GLU A C 1
ATOM 2187 O O . GLU A 1 276 ? -32.429 15.838 -6.990 1.00 25.92 276 GLU A O 1
ATOM 2192 N N . ASN A 1 277 ? -32.005 13.766 -6.309 1.00 25.05 277 ASN A N 1
ATOM 2193 C CA . ASN A 1 277 ? -33.167 13.649 -5.422 1.00 25.05 277 ASN A CA 1
ATOM 2194 C C . ASN A 1 277 ? -32.865 13.188 -3.982 1.00 25.05 277 ASN A C 1
ATOM 2196 O O . ASN A 1 277 ? -33.801 12.889 -3.240 1.00 25.05 277 ASN A O 1
ATOM 2200 N N . SER A 1 278 ? -31.608 13.139 -3.529 1.00 29.02 278 SER A N 1
ATOM 2201 C CA . SER A 1 278 ? -31.335 12.8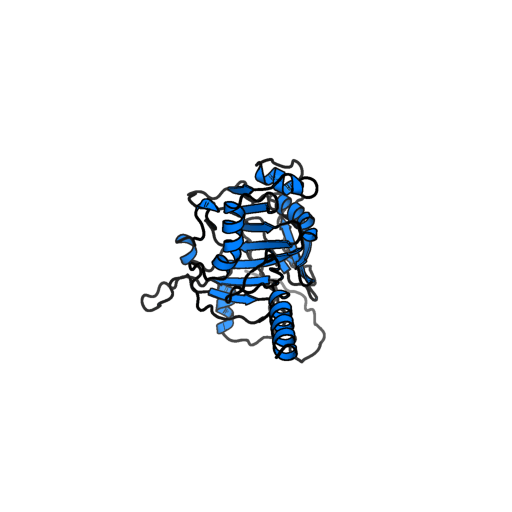99 -2.104 1.00 29.02 278 SER A CA 1
ATOM 2202 C C . SER A 1 278 ? -31.350 14.216 -1.323 1.00 29.02 278 SER A C 1
ATOM 2204 O O . SER A 1 278 ? -30.339 14.908 -1.214 1.00 29.02 278 SER A O 1
ATOM 2206 N N . LEU A 1 279 ? -32.503 14.554 -0.743 1.00 31.89 279 LEU A N 1
ATOM 2207 C CA . LEU A 1 279 ? -32.585 15.434 0.426 1.00 31.89 279 LEU A CA 1
ATOM 2208 C C . LEU A 1 279 ? -31.829 14.760 1.587 1.00 31.89 279 LEU A C 1
ATOM 2210 O O . LEU A 1 279 ? -32.439 14.106 2.427 1.00 31.89 279 LEU A O 1
ATOM 2214 N N . GLN A 1 280 ? -30.500 14.874 1.625 1.00 30.19 280 GLN A N 1
ATOM 2215 C CA . GLN A 1 280 ? -29.679 14.254 2.665 1.00 30.19 280 GLN A CA 1
ATOM 2216 C C . GLN A 1 280 ? -28.805 15.313 3.355 1.00 30.19 280 GLN A C 1
ATOM 2218 O O . GLN A 1 280 ? -28.198 16.182 2.738 1.00 30.19 280 GLN A O 1
ATOM 2223 N N . SER A 1 281 ? -28.868 15.295 4.683 1.00 27.98 281 SER A N 1
ATOM 2224 C CA . SER A 1 281 ? -28.509 16.376 5.607 1.00 27.98 281 SER A CA 1
ATOM 2225 C C . SER A 1 281 ? -27.049 16.866 5.556 1.00 27.98 281 SER A C 1
ATOM 2227 O O . SER A 1 281 ? -26.134 16.123 5.212 1.00 27.98 281 SER A O 1
ATOM 2229 N N . ARG A 1 282 ? -26.821 18.097 6.054 1.00 26.33 282 ARG A N 1
ATOM 2230 C CA . ARG A 1 282 ? -25.525 18.811 6.191 1.00 26.33 282 ARG A CA 1
ATOM 2231 C C . ARG A 1 282 ? -24.340 18.004 6.760 1.00 26.33 282 ARG A C 1
ATOM 2233 O O . ARG A 1 282 ? -23.215 18.468 6.626 1.00 26.33 282 ARG A O 1
ATOM 2240 N N . LYS A 1 283 ? -24.558 16.838 7.377 1.00 27.72 283 LYS A N 1
ATOM 2241 C CA . LYS A 1 283 ? -23.492 15.970 7.906 1.00 27.72 283 LYS A CA 1
ATOM 2242 C C . LYS A 1 283 ? -22.728 15.193 6.824 1.00 27.72 283 LYS A C 1
ATOM 2244 O O . LYS A 1 283 ? -21.586 14.824 7.062 1.00 27.72 283 LYS A O 1
ATOM 2249 N N . GLU A 1 284 ? -23.295 14.990 5.633 1.00 30.23 284 GLU A N 1
ATOM 2250 C CA . GLU A 1 284 ? -22.590 14.310 4.527 1.00 30.23 284 GLU A CA 1
ATOM 2251 C C . GLU A 1 284 ? -21.670 15.247 3.727 1.00 30.23 284 GLU A C 1
ATOM 2253 O O . GLU A 1 284 ? -20.711 14.795 3.104 1.00 30.23 284 GLU A O 1
ATOM 2258 N N . ASN A 1 285 ? -21.872 16.565 3.820 1.00 27.45 285 ASN A N 1
ATOM 2259 C CA . ASN A 1 285 ? -21.020 17.550 3.146 1.00 27.45 285 ASN A CA 1
ATOM 2260 C C . ASN A 1 285 ? -19.579 17.590 3.690 1.00 27.45 285 ASN A C 1
ATOM 2262 O O . ASN A 1 285 ? -18.672 18.018 2.977 1.00 27.45 285 ASN A O 1
ATOM 2266 N N . GLU A 1 286 ? -19.330 17.108 4.912 1.00 28.25 286 GLU A N 1
ATOM 2267 C CA . GLU A 1 286 ? -17.967 17.005 5.457 1.00 28.25 286 GLU A CA 1
ATOM 2268 C C . GLU A 1 286 ? -17.158 15.870 4.806 1.00 28.25 286 GLU A C 1
ATOM 2270 O O . GLU A 1 286 ? -15.942 15.999 4.654 1.00 28.25 286 GLU A O 1
ATOM 2275 N N . LEU A 1 287 ? -17.820 14.808 4.327 1.00 29.80 287 LEU A N 1
ATOM 2276 C CA . LEU A 1 287 ? -17.168 13.730 3.574 1.00 29.80 287 LEU A CA 1
ATOM 2277 C C . LEU A 1 287 ? -16.814 14.178 2.141 1.00 29.80 287 LEU A C 1
ATOM 2279 O O . LEU A 1 287 ? -15.811 13.740 1.586 1.00 29.80 287 LEU A O 1
ATOM 2283 N N . TYR A 1 288 ? -17.584 15.113 1.570 1.00 26.59 288 TYR A N 1
ATOM 2284 C CA . TYR A 1 288 ? -17.309 15.727 0.262 1.00 26.59 288 TYR A CA 1
ATOM 2285 C C . TYR A 1 288 ? -16.150 16.738 0.288 1.00 26.59 288 TYR A C 1
ATOM 2287 O O . TYR A 1 288 ? -15.428 16.878 -0.698 1.00 26.59 288 TYR A O 1
ATOM 2295 N N . ALA A 1 289 ? -15.936 17.442 1.405 1.00 25.47 289 ALA A N 1
ATOM 2296 C CA . ALA A 1 289 ? -14.876 18.452 1.526 1.00 25.47 289 ALA A CA 1
ATOM 2297 C C . ALA A 1 289 ? -13.468 17.854 1.739 1.00 25.47 289 ALA A C 1
ATOM 2299 O O . ALA A 1 289 ? -12.462 18.527 1.514 1.00 25.47 289 ALA A O 1
ATOM 2300 N N . ALA A 1 290 ? -13.398 16.583 2.134 1.00 29.12 290 ALA A N 1
ATOM 2301 C CA . ALA A 1 290 ? -12.176 15.831 2.408 1.00 29.12 290 ALA A CA 1
ATOM 2302 C C . ALA A 1 290 ? -11.268 15.586 1.186 1.00 29.12 290 ALA A C 1
ATOM 2304 O O . ALA A 1 290 ? -10.080 15.310 1.339 1.00 29.12 290 ALA A O 1
ATOM 2305 N N . VAL A 1 291 ? -11.806 15.702 -0.030 1.00 31.02 291 VAL A N 1
ATOM 2306 C CA . VAL A 1 291 ? -11.145 15.306 -1.287 1.00 31.02 291 VAL A CA 1
ATOM 2307 C C . VAL A 1 291 ? -10.521 16.517 -1.997 1.00 31.02 291 VAL A C 1
ATOM 2309 O O . VAL A 1 291 ? -10.666 16.708 -3.199 1.00 31.02 291 VAL A O 1
ATOM 2312 N N . ARG A 1 292 ? -9.846 17.399 -1.248 1.00 26.06 292 ARG A N 1
ATOM 2313 C CA . ARG A 1 292 ? -9.157 18.585 -1.807 1.00 26.06 292 ARG A CA 1
ATOM 2314 C C . ARG A 1 292 ? -7.628 18.525 -1.773 1.00 26.06 292 ARG A C 1
ATOM 2316 O O . ARG A 1 292 ? -6.970 19.547 -1.926 1.00 26.06 292 ARG A O 1
ATOM 2323 N N . GLY A 1 293 ? -7.041 17.338 -1.655 1.00 25.59 293 GLY A N 1
ATOM 2324 C CA . GLY A 1 293 ? -5.595 17.179 -1.803 1.00 25.59 293 GLY A CA 1
ATOM 2325 C C . GLY A 1 293 ? -5.190 15.735 -2.057 1.00 25.59 293 GLY A C 1
ATOM 2326 O O . GLY A 1 293 ? -5.138 14.965 -1.114 1.00 25.59 293 GLY A O 1
ATOM 2327 N N . CYS A 1 294 ? -4.882 15.433 -3.323 1.00 32.34 294 CYS A N 1
ATOM 2328 C CA . CYS A 1 294 ? -4.178 14.259 -3.860 1.00 32.34 294 CYS A CA 1
ATOM 2329 C C . CYS A 1 294 ? -4.681 12.843 -3.485 1.00 32.34 294 CYS A C 1
ATOM 2331 O O . CYS A 1 294 ? -4.768 12.456 -2.327 1.00 32.34 294 CYS A O 1
ATOM 2333 N N . VAL A 1 295 ? -4.879 12.034 -4.537 1.00 34.22 295 VAL A N 1
ATOM 2334 C CA . VAL A 1 295 ? -5.509 10.698 -4.587 1.00 34.22 295 VAL A CA 1
ATOM 2335 C C . VAL A 1 295 ? -7.019 10.751 -4.348 1.00 34.22 295 VAL A C 1
ATOM 2337 O O . VAL A 1 295 ? -7.516 10.645 -3.230 1.00 34.22 295 VAL A O 1
ATOM 2340 N N . GLN A 1 296 ? -7.779 10.888 -5.436 1.00 38.09 296 GLN A N 1
ATOM 2341 C CA . GLN A 1 296 ? -9.229 10.726 -5.403 1.00 38.09 296 GLN A CA 1
ATOM 2342 C C . GLN A 1 296 ? -9.564 9.225 -5.403 1.00 38.09 296 GLN A C 1
ATOM 2344 O O . GLN A 1 296 ? -9.906 8.644 -6.428 1.00 38.09 296 GLN A O 1
ATOM 2349 N N . LEU A 1 297 ? -9.436 8.587 -4.236 1.00 39.62 297 LEU A N 1
ATOM 2350 C CA . LEU A 1 297 ? -9.936 7.233 -4.003 1.00 39.62 297 LEU A CA 1
ATOM 2351 C C . LEU A 1 297 ? -11.472 7.291 -3.952 1.00 39.62 297 LEU A C 1
ATOM 2353 O O . LEU A 1 297 ? -12.057 7.563 -2.904 1.00 39.62 297 LEU A O 1
ATOM 2357 N N . ILE A 1 298 ? -12.137 7.085 -5.091 1.00 38.44 298 ILE A N 1
ATOM 2358 C CA . ILE A 1 298 ? -13.605 7.028 -5.140 1.00 38.44 298 ILE A CA 1
ATOM 2359 C C . ILE A 1 298 ? -14.067 5.610 -4.821 1.00 38.44 298 ILE A C 1
ATOM 2361 O O . ILE A 1 298 ? -14.165 4.766 -5.704 1.00 38.44 298 ILE A O 1
ATOM 2365 N N . ILE A 1 299 ? -14.394 5.350 -3.558 1.00 32.16 299 ILE A N 1
ATOM 2366 C CA . ILE A 1 299 ? -14.991 4.076 -3.150 1.00 32.16 299 ILE A CA 1
ATOM 2367 C C . ILE A 1 299 ? -16.503 4.150 -3.372 1.00 32.16 299 ILE A C 1
ATOM 2369 O O . ILE A 1 299 ? -17.233 4.721 -2.564 1.00 32.16 299 ILE A O 1
ATOM 2373 N N . TYR A 1 300 ? -16.993 3.549 -4.456 1.00 25.83 300 TYR A N 1
ATOM 2374 C CA . TYR A 1 300 ? -18.426 3.301 -4.619 1.0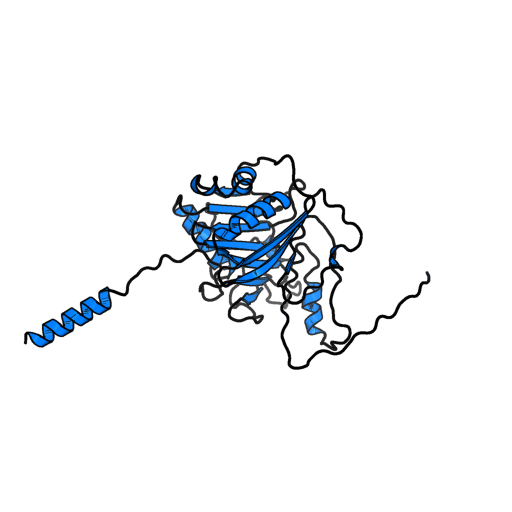0 25.83 300 TYR A CA 1
ATOM 2375 C C . TYR A 1 300 ? -18.831 2.050 -3.828 1.00 25.83 300 TYR A C 1
ATOM 2377 O O . TYR A 1 300 ? -18.384 0.946 -4.133 1.00 25.83 300 TYR A O 1
ATOM 2385 N N . SER A 1 301 ? -19.736 2.202 -2.858 1.00 25.27 301 SER A N 1
ATOM 2386 C CA . SER A 1 301 ? -20.535 1.087 -2.337 1.00 25.27 301 SER A CA 1
ATOM 2387 C C . SER A 1 301 ? -22.014 1.391 -2.583 1.00 25.27 301 SER A C 1
ATOM 2389 O O . SER A 1 301 ? -22.546 2.400 -2.126 1.00 25.27 301 SER A O 1
ATOM 2391 N N . LYS A 1 302 ? -22.683 0.561 -3.389 1.00 23.86 302 LYS A N 1
ATOM 2392 C CA . LYS A 1 302 ? -24.120 0.696 -3.648 1.00 23.86 302 LYS A CA 1
ATOM 2393 C C . LYS A 1 302 ? -24.858 -0.042 -2.532 1.00 23.86 302 LYS A C 1
ATOM 2395 O O . LYS A 1 302 ? -24.899 -1.269 -2.534 1.00 23.86 302 LYS A O 1
ATOM 2400 N N . SER A 1 303 ? -25.410 0.692 -1.569 1.00 22.81 303 SER A N 1
ATOM 2401 C CA . SER A 1 303 ? -26.342 0.116 -0.597 1.00 22.81 303 SER A CA 1
ATOM 2402 C C . SER A 1 303 ? -27.673 -0.150 -1.306 1.00 22.81 303 SER A C 1
ATOM 2404 O O . SER A 1 303 ? -28.325 0.782 -1.779 1.00 22.81 303 SER A O 1
ATOM 2406 N N . TYR A 1 304 ? -28.056 -1.420 -1.455 1.00 22.69 304 TYR A N 1
ATOM 2407 C CA . TYR A 1 304 ? -29.375 -1.784 -1.974 1.00 22.69 304 TYR A CA 1
ATOM 2408 C C . TYR A 1 304 ? -30.419 -1.547 -0.879 1.00 22.69 304 TYR A C 1
ATOM 2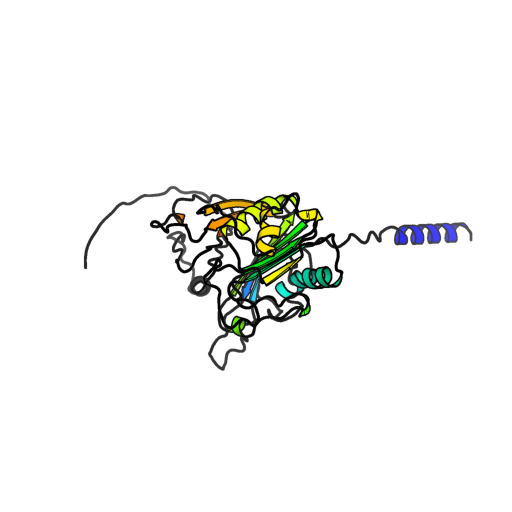410 O O . TYR A 1 304 ? -30.641 -2.392 -0.016 1.00 22.69 304 TYR A O 1
ATOM 2418 N N . GLY A 1 305 ? -31.054 -0.375 -0.916 1.00 24.02 305 GLY A N 1
ATOM 2419 C CA . GLY A 1 305 ? -32.302 -0.112 -0.206 1.00 24.02 305 GLY A CA 1
ATOM 2420 C C . GLY A 1 305 ? -33.513 -0.632 -0.999 1.00 24.02 305 GLY A C 1
ATOM 2421 O O . GLY A 1 305 ? -33.459 -0.708 -2.230 1.00 24.02 305 GLY A O 1
ATOM 2422 N N . PRO A 1 306 ? -34.624 -0.988 -0.331 1.00 23.67 306 PRO A N 1
ATOM 2423 C CA . PRO A 1 306 ? -35.783 -1.594 -0.968 1.00 23.67 306 PRO A CA 1
ATOM 2424 C C . PRO A 1 306 ? -36.619 -0.518 -1.665 1.00 23.67 306 PRO A C 1
ATOM 2426 O O . PRO A 1 306 ? -37.534 0.031 -1.059 1.00 23.67 306 PRO A O 1
ATOM 2429 N N . LYS A 1 307 ? -36.309 -0.182 -2.921 1.00 26.34 307 LYS A N 1
ATOM 2430 C CA . LYS A 1 307 ? -37.269 0.382 -3.888 1.00 26.34 307 LYS A CA 1
ATOM 2431 C C . LYS A 1 307 ? -36.660 0.385 -5.291 1.00 26.34 307 LYS A C 1
ATOM 2433 O O . LYS A 1 307 ? -35.541 0.838 -5.499 1.00 26.34 307 LYS A O 1
ATOM 2438 N N . GLY A 1 308 ? -37.401 -0.222 -6.214 1.00 24.20 308 GLY A N 1
ATOM 2439 C CA . GLY A 1 308 ? -36.973 -0.548 -7.567 1.00 24.20 308 GLY A CA 1
ATOM 2440 C C . GLY A 1 308 ? -36.912 0.638 -8.532 1.00 24.20 308 GLY A C 1
ATOM 2441 O O . GLY A 1 308 ? -37.240 1.773 -8.200 1.00 24.20 308 GLY A O 1
ATOM 2442 N N . MET A 1 309 ? -36.464 0.302 -9.743 1.00 25.50 309 MET A N 1
ATOM 2443 C CA . MET A 1 309 ? -36.382 1.127 -10.950 1.00 25.50 309 MET A CA 1
ATOM 2444 C C . MET A 1 309 ? -37.565 2.080 -11.158 1.00 25.50 309 MET A C 1
ATOM 2446 O O . MET A 1 309 ? -38.709 1.639 -11.131 1.00 25.50 309 MET A O 1
ATOM 2450 N N . THR A 1 310 ? -37.275 3.310 -11.592 1.00 21.98 310 THR A N 1
ATOM 2451 C CA . THR A 1 310 ? -38.150 4.066 -12.506 1.00 21.98 310 THR A CA 1
ATOM 2452 C C . THR A 1 310 ? -37.336 4.925 -13.479 1.00 21.98 310 THR A C 1
ATOM 2454 O O . THR A 1 310 ? -36.259 5.413 -13.148 1.00 21.98 310 THR A O 1
ATOM 2457 N N . HIS A 1 311 ? -37.872 5.031 -14.697 1.00 24.11 311 HIS A N 1
ATOM 2458 C CA . HIS A 1 311 ? -37.316 5.591 -15.931 1.00 24.11 311 HIS A CA 1
ATOM 2459 C C . HIS A 1 311 ? -36.872 7.063 -15.883 1.00 24.11 311 HIS A C 1
ATOM 2461 O O . HIS A 1 311 ? -37.374 7.862 -15.098 1.00 24.11 311 HIS A O 1
ATOM 2467 N N . GLY A 1 312 ? -35.952 7.405 -16.794 1.00 24.22 312 GLY A N 1
ATOM 2468 C CA . GLY A 1 312 ? -35.341 8.725 -16.935 1.00 24.22 312 GLY A CA 1
ATOM 2469 C C . GLY A 1 312 ? -36.168 9.785 -17.663 1.00 24.22 312 GLY A C 1
ATOM 2470 O O . GLY A 1 312 ? -37.240 9.516 -18.199 1.00 24.22 312 GLY A O 1
ATOM 2471 N N . LYS A 1 313 ? -35.597 10.994 -17.718 1.00 22.22 313 LYS A N 1
ATOM 2472 C CA . LYS A 1 313 ? -35.895 12.052 -18.690 1.00 22.22 313 LYS A CA 1
ATOM 2473 C C . LYS A 1 313 ? -34.619 12.850 -18.972 1.00 22.22 313 LYS A C 1
ATOM 2475 O O . LYS A 1 313 ? -34.068 13.480 -18.078 1.00 22.22 313 LYS A O 1
ATOM 2480 N N . LEU A 1 314 ? -34.179 12.807 -20.227 1.00 23.31 314 LEU A N 1
ATOM 2481 C CA . LEU A 1 314 ? -33.290 13.792 -20.839 1.00 23.31 314 LEU A CA 1
ATOM 2482 C C . LEU A 1 314 ? -34.019 15.143 -20.910 1.00 23.31 314 LEU A C 1
ATOM 2484 O O . LEU A 1 314 ? -35.189 15.184 -21.298 1.00 23.31 314 LEU A O 1
ATOM 2488 N N . LYS A 1 315 ? -33.327 16.241 -20.595 1.00 22.86 315 LYS A N 1
ATOM 2489 C CA . LYS A 1 315 ? -33.685 17.572 -21.095 1.00 22.86 315 LYS A CA 1
ATOM 2490 C C . LYS A 1 315 ? -32.427 18.329 -21.515 1.00 22.86 315 LYS A C 1
ATOM 2492 O O . LYS A 1 315 ? -31.525 18.554 -20.716 1.00 22.86 315 LYS A O 1
ATOM 2497 N N . GLU A 1 316 ? -32.403 18.647 -22.802 1.00 23.30 316 GLU A N 1
ATOM 2498 C CA . GLU A 1 316 ? -31.438 19.478 -23.513 1.00 23.30 316 GLU A CA 1
ATOM 2499 C C . GLU A 1 316 ? -31.474 20.954 -23.089 1.00 23.30 316 GLU A C 1
ATOM 2501 O O . GLU A 1 316 ? -32.537 21.473 -22.758 1.00 23.30 316 GLU A O 1
ATOM 2506 N N . GLN A 1 317 ? -30.294 21.577 -23.237 1.00 22.89 317 GLN A N 1
ATOM 2507 C CA . GLN A 1 317 ? -29.989 22.959 -23.651 1.00 22.89 317 GLN A CA 1
ATOM 2508 C C . GLN A 1 317 ? -30.595 24.142 -22.863 1.00 22.89 317 GLN A C 1
ATOM 2510 O O . GLN A 1 317 ? -31.783 24.204 -22.587 1.00 22.89 317 GLN A O 1
ATOM 2515 N N . TRP A 1 318 ? -29.770 25.148 -22.546 1.00 22.02 318 TRP A N 1
ATOM 2516 C CA . TRP A 1 318 ? -29.642 26.389 -23.332 1.00 22.02 318 TRP A CA 1
ATOM 2517 C C . TRP A 1 318 ? -28.560 27.312 -22.736 1.00 22.02 318 TRP A C 1
ATOM 2519 O O . TRP A 1 318 ? -28.334 27.373 -21.530 1.00 22.02 318 TRP A O 1
ATOM 2529 N N . THR A 1 319 ? -27.874 27.994 -23.647 1.00 26.67 319 THR A N 1
ATOM 2530 C CA . THR A 1 319 ? -26.865 29.049 -23.496 1.00 26.67 319 THR A CA 1
ATOM 2531 C C . THR A 1 319 ? -27.396 30.316 -22.811 1.00 26.67 319 THR A C 1
ATOM 2533 O O . THR A 1 319 ? -28.532 30.697 -23.081 1.00 26.67 319 THR A O 1
ATOM 2536 N N . ASN A 1 320 ? -26.555 31.026 -22.040 1.00 24.70 320 ASN A N 1
ATOM 2537 C CA . ASN A 1 320 ? -26.154 32.435 -22.274 1.00 24.70 320 ASN A CA 1
ATOM 2538 C C . ASN A 1 320 ? -25.565 33.133 -21.031 1.00 24.70 320 ASN A C 1
ATOM 2540 O O . ASN A 1 320 ? -26.131 33.037 -19.949 1.00 24.70 320 ASN A O 1
ATOM 2544 N N . ASN A 1 321 ? -24.493 33.895 -21.300 1.00 26.08 321 ASN A N 1
ATOM 2545 C CA . ASN A 1 321 ? -24.069 35.204 -20.763 1.00 26.08 321 ASN A CA 1
ATOM 2546 C C . ASN A 1 321 ? -24.051 35.398 -19.232 1.00 26.08 321 ASN A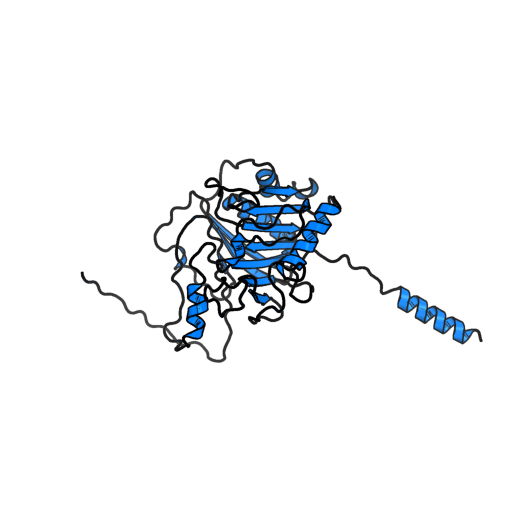 C 1
ATOM 2548 O O . ASN A 1 321 ? -25.063 35.282 -18.554 1.00 26.08 321 ASN A O 1
ATOM 2552 N N . SER A 1 322 ? -22.950 35.836 -18.620 1.00 33.22 322 SER A N 1
ATOM 2553 C CA . SER A 1 322 ? -22.104 36.992 -18.974 1.00 33.22 322 SER A CA 1
ATOM 2554 C C . SER A 1 322 ? -20.713 36.848 -18.363 1.00 33.22 322 SER A C 1
ATOM 2556 O O . SER A 1 322 ? -20.632 36.204 -17.291 1.00 33.22 322 SER A O 1
#

Organism: NCBI:txid72004